Protein AF-A0AAE1BX00-F1 (afdb_monomer)

pLDDT: mean 80.43, std 19.39, range [30.58, 97.25]

Nearest PDB structures (foldseek):
  5jvy-assembly1_A  TM=7.221E-01  e=1.405E+00  Mus musculus

Sequence (193 aa):
MIDLVGKKGQGRLDQFLRGLATQPAQQVDNFVTSELTNRLFETEEMPFGMDLSRGFDDLLDVIPRSVVSAFNRVYRTVEDIDPFVAGISERHASGAILGPTFRCIVADQFARLKQGDRFFYDLGGQPTSFSDEQLFEIRQMSWARVLCMTGDNLMYIQPLAFLQPRGLNERTTCDDPAIPQINLTPWQSRRSH

Radius of gyration: 24.26 Å; Cα contacts (8 Å, |Δi|>4): 164; chains: 1; bounding box: 62×36×69 Å

Mean predicted aligned error: 10.2 Å

Organism: Petrolisthes cinctipes (NCBI:txid88211)

Foldseek 3Di:
DDPPPDPDPPDCVLVVLCCLLAPDDDQLDLPPDPVPPDDDDDDDDDDDDDDDPQALVVLVVFAPPVVSVVCVVPPVGPRRDDPVSSFQRTDADVVGSTTPVVVVVVVVVVVCVQVVDPQRACDPDDPNHQDPLQVVLVVLAAPLLVCLVPDPPNQKAFLHSNDHQDDNRHIDGSPDVSNDDGDCVSVDDDPDD

InterPro domains:
  IPR010255 Haem peroxidase superfamily [SSF48113] (10-188)
  IPR019791 Haem peroxidase, animal-type [PF03098] (11-52)
  IPR019791 Haem peroxidase, animal-type [PF03098] (55-162)
  IPR019791 Haem peroxidase, animal-type [PS50292] (1-191)
  IPR037120 Haem peroxidase domain superfamily, animal type [G3DSA:1.10.640.10] (4-54)
  IPR037120 Haem peroxidase domain superfamily, animal type [G3DSA:1.10.640.10] (55-192)

Secondary structure (DSSP, 8-state):
-----------THHHHHHHHHHSPPPPPPS---TTS-S-----S-----SS--SSGGGGGGTS-HHHHHHHHHH-SSGGGS-HHHHHHHSPPPTT-SS-HHHHHHHHHHHHHHHHH-TT-TT--SSTTPPPHHHHHHHHT--HHHHHHHH-SS--EE-SSTTS-S-GGG--EETTSTTSPPP--GGGPPP---

Solvent-accessible surface area (backbone atoms only — not comparable to full-atom values): 12335 Å² total; per-residue (Å²): 139,79,86,79,78,66,84,78,68,93,64,66,58,47,60,51,53,52,42,68,42,56,53,80,76,81,74,91,64,79,73,75,58,85,89,76,67,87,84,80,90,87,83,96,82,86,87,91,87,83,82,81,52,91,42,61,73,64,43,52,86,50,27,51,64,74,54,43,59,47,46,69,72,76,35,92,50,57,85,68,53,54,68,67,65,53,36,70,44,28,50,54,41,92,97,48,91,41,7,72,63,45,44,50,52,53,50,52,51,54,49,48,53,54,74,69,36,92,77,37,77,85,49,71,96,48,100,84,33,62,52,72,69,43,48,55,35,59,71,54,62,41,69,32,36,54,47,39,76,70,34,92,79,39,56,64,48,22,49,53,37,93,44,67,63,50,80,97,29,40,66,38,51,60,82,35,79,78,37,47,80,75,68,67,70,75,70,62,74,79,81,82,125

Structure (mmCIF, N/CA/C/O backbone):
data_AF-A0AAE1BX00-F1
#
_entry.id   AF-A0AAE1BX00-F1
#
loop_
_atom_site.group_PDB
_atom_site.id
_atom_site.type_symbol
_atom_site.label_atom_id
_atom_site.label_alt_id
_atom_site.label_comp_id
_atom_site.label_asym_id
_atom_site.label_entity_id
_atom_site.label_seq_id
_atom_site.pdbx_PDB_ins_code
_atom_site.Cartn_x
_atom_site.Cartn_y
_atom_site.Cartn_z
_atom_site.occupancy
_atom_site.B_iso_or_equiv
_atom_site.auth_seq_id
_atom_site.auth_comp_id
_atom_site.auth_asym_id
_atom_site.auth_atom_id
_atom_site.pdbx_PDB_model_num
ATOM 1 N N . MET A 1 1 ? 18.512 -25.248 -35.367 1.00 35.84 1 MET A N 1
ATOM 2 C CA . MET A 1 1 ? 17.568 -24.159 -35.050 1.00 35.84 1 MET A CA 1
ATOM 3 C C . MET A 1 1 ? 16.331 -24.833 -34.480 1.00 35.84 1 MET A C 1
ATOM 5 O O . MET A 1 1 ? 15.539 -25.361 -35.243 1.00 35.84 1 MET A O 1
ATOM 9 N N . ILE A 1 2 ? 16.292 -25.010 -33.158 1.00 32.12 2 ILE A N 1
ATOM 10 C CA . ILE A 1 2 ? 15.182 -25.677 -32.467 1.00 32.12 2 ILE A CA 1
ATOM 11 C C . ILE A 1 2 ? 14.250 -24.566 -32.005 1.00 32.12 2 ILE A C 1
ATOM 13 O O . ILE A 1 2 ? 14.657 -23.709 -31.223 1.00 32.12 2 ILE A O 1
ATOM 17 N N . ASP A 1 3 ? 13.034 -24.577 -32.535 1.00 39.28 3 ASP A N 1
ATOM 18 C CA . ASP A 1 3 ? 11.918 -23.777 -32.052 1.00 39.28 3 ASP A CA 1
ATOM 19 C C . ASP A 1 3 ? 11.631 -24.173 -30.595 1.00 39.28 3 ASP A C 1
ATOM 21 O O . ASP A 1 3 ? 11.053 -25.223 -30.319 1.00 39.28 3 ASP A O 1
ATOM 25 N N . LEU A 1 4 ? 12.089 -23.350 -29.648 1.00 42.25 4 LEU A N 1
ATOM 26 C CA . LEU A 1 4 ? 11.739 -23.449 -28.225 1.00 42.25 4 LEU A CA 1
ATOM 27 C C . LEU A 1 4 ? 10.513 -22.597 -27.873 1.00 42.25 4 LEU A C 1
ATOM 29 O O . LEU A 1 4 ? 10.203 -22.414 -26.696 1.00 42.25 4 LEU A O 1
ATOM 33 N N . VAL A 1 5 ? 9.776 -22.098 -28.868 1.00 48.34 5 VAL A N 1
ATOM 34 C CA . VAL A 1 5 ? 8.468 -21.485 -28.630 1.00 48.34 5 VAL A CA 1
ATOM 35 C C . VAL A 1 5 ? 7.446 -22.609 -28.499 1.00 48.34 5 VAL A C 1
ATOM 37 O O . VAL A 1 5 ? 6.654 -22.900 -29.394 1.00 48.34 5 VAL A O 1
ATOM 40 N N . GLY A 1 6 ? 7.497 -23.287 -27.352 1.00 39.69 6 GLY A N 1
ATOM 41 C CA . GLY A 1 6 ? 6.395 -24.117 -26.901 1.00 39.69 6 GLY A CA 1
ATOM 42 C C . GLY A 1 6 ? 5.120 -23.284 -26.974 1.00 39.69 6 GLY A C 1
ATOM 43 O O . GLY A 1 6 ? 5.063 -22.184 -26.425 1.00 39.69 6 GLY A O 1
ATOM 44 N N . LYS A 1 7 ? 4.113 -23.791 -27.689 1.00 45.59 7 LYS A N 1
ATOM 45 C CA . LYS A 1 7 ? 2.754 -23.245 -27.692 1.00 45.59 7 LYS A CA 1
ATOM 46 C C . LYS A 1 7 ? 2.297 -23.096 -26.236 1.00 45.59 7 LYS A C 1
ATOM 48 O O . LYS A 1 7 ? 1.896 -24.082 -25.620 1.00 45.59 7 LYS A O 1
ATOM 53 N N . LYS A 1 8 ? 2.401 -21.886 -25.676 1.00 55.38 8 LYS A N 1
ATOM 54 C CA . LYS A 1 8 ? 1.916 -21.570 -24.330 1.00 55.38 8 LYS A CA 1
ATOM 55 C C . LYS A 1 8 ? 0.399 -21.711 -24.354 1.00 55.38 8 LYS A C 1
ATOM 57 O O . LYS A 1 8 ? -0.297 -20.962 -25.035 1.00 55.38 8 LYS A O 1
ATOM 62 N N . GLY A 1 9 ? -0.092 -22.751 -23.685 1.00 48.69 9 GLY A N 1
ATOM 63 C CA . GLY A 1 9 ? -1.517 -23.005 -23.537 1.00 48.69 9 GLY A CA 1
ATOM 64 C C . GLY A 1 9 ? -2.214 -21.805 -22.903 1.00 48.69 9 GLY A C 1
ATOM 65 O O . GLY A 1 9 ? -1.631 -21.094 -22.089 1.00 48.69 9 GLY A O 1
ATOM 66 N N . GLN A 1 10 ? -3.466 -21.587 -23.287 1.00 57.91 10 GLN A N 1
ATOM 67 C CA . GLN A 1 10 ? -4.317 -20.503 -22.811 1.00 57.91 10 GLN A CA 1
ATOM 68 C C . GLN A 1 10 ? -4.620 -20.691 -21.312 1.00 57.91 10 GLN A C 1
ATOM 70 O O . GLN A 1 10 ? -5.613 -21.303 -20.923 1.00 57.91 10 GLN A O 1
ATOM 75 N N . GLY A 1 11 ? -3.698 -20.246 -20.458 1.00 62.09 11 GLY A N 1
ATOM 76 C CA . GLY A 1 11 ? -3.797 -20.351 -19.008 1.00 62.09 11 GLY A CA 1
ATOM 77 C C . GLY A 1 11 ? -4.835 -19.382 -18.445 1.00 62.09 11 GLY A C 1
ATOM 78 O O . GLY A 1 11 ? -4.991 -18.259 -18.916 1.00 62.09 11 GLY A O 1
ATOM 79 N N . ARG A 1 12 ? -5.544 -19.794 -17.389 1.00 78.62 12 ARG A N 1
ATOM 80 C CA . ARG A 1 12 ? -6.539 -18.941 -16.710 1.00 78.62 12 ARG A CA 1
ATOM 81 C C . ARG A 1 12 ? -5.912 -17.882 -15.795 1.00 78.62 12 ARG A C 1
ATOM 83 O O . ARG A 1 12 ? -6.641 -17.045 -15.271 1.00 78.62 12 ARG A O 1
ATOM 90 N N . LEU A 1 13 ? -4.590 -17.900 -15.598 1.00 85.44 13 LEU A N 1
ATOM 91 C CA . LEU A 1 13 ? -3.887 -16.972 -14.707 1.00 85.44 13 LEU A CA 1
ATOM 92 C C . LEU A 1 13 ? -4.136 -15.512 -15.097 1.00 85.44 13 LEU A C 1
ATOM 94 O O . LEU A 1 13 ? -4.488 -14.714 -14.236 1.00 85.44 13 LEU A O 1
ATOM 98 N N . ASP A 1 14 ? -4.075 -15.180 -16.386 1.00 86.69 14 ASP A N 1
ATOM 99 C CA . ASP A 1 14 ? -4.329 -13.814 -16.858 1.00 86.69 14 ASP A CA 1
ATOM 100 C C . ASP A 1 14 ? -5.745 -13.336 -16.508 1.00 86.69 14 ASP A C 1
ATOM 102 O O . ASP A 1 14 ? -5.957 -12.161 -16.209 1.00 86.69 14 ASP A O 1
ATOM 106 N N . GLN A 1 15 ? -6.731 -14.242 -16.505 1.00 86.69 15 GLN A N 1
ATOM 107 C CA . GLN A 1 15 ? -8.097 -13.928 -16.084 1.00 86.69 15 GLN A CA 1
ATOM 108 C C . GLN A 1 15 ? -8.148 -13.598 -14.586 1.00 86.69 15 GLN A C 1
ATOM 110 O O . GLN A 1 15 ? -8.818 -12.641 -14.197 1.00 86.69 15 GLN A O 1
ATOM 115 N N . PHE A 1 16 ? -7.415 -14.348 -13.758 1.00 89.31 16 PHE A N 1
ATOM 116 C CA . PHE A 1 16 ? -7.293 -14.067 -12.327 1.00 89.31 16 PHE A CA 1
ATOM 117 C C . PHE A 1 16 ? -6.553 -12.756 -12.058 1.00 89.31 16 PHE A C 1
ATOM 119 O O . PHE A 1 16 ? -7.040 -11.956 -11.268 1.00 89.31 16 PHE A O 1
ATOM 126 N N . LEU A 1 17 ? -5.440 -12.488 -12.746 1.00 90.06 17 LEU A N 1
ATOM 127 C CA . LEU A 1 17 ? -4.685 -11.237 -12.607 1.00 90.06 17 LEU A CA 1
ATOM 128 C C . LEU A 1 17 ? -5.530 -10.020 -13.008 1.00 90.06 17 LEU A C 1
ATOM 130 O O . LEU A 1 17 ? -5.553 -9.019 -12.293 1.00 90.06 17 LEU A O 1
ATOM 134 N N . ARG A 1 18 ? -6.307 -10.127 -14.097 1.00 87.25 18 ARG A N 1
ATOM 135 C CA . ARG A 1 18 ? -7.298 -9.102 -14.470 1.00 87.25 18 ARG A CA 1
ATOM 136 C C . ARG A 1 18 ? -8.351 -8.928 -13.383 1.00 87.25 18 ARG A C 1
ATOM 138 O O . ARG A 1 18 ? -8.719 -7.798 -13.082 1.00 87.25 18 ARG A O 1
ATOM 145 N N . GLY A 1 19 ? -8.839 -10.023 -12.804 1.00 89.69 19 GLY A N 1
ATOM 146 C CA . GLY A 1 19 ? -9.764 -9.988 -11.674 1.00 89.69 19 GLY A CA 1
ATOM 147 C C . GLY A 1 19 ? -9.179 -9.221 -10.488 1.00 89.69 19 GLY A C 1
ATOM 148 O O . GLY A 1 19 ? -9.770 -8.236 -10.064 1.00 89.69 19 GLY A O 1
ATOM 149 N N . LEU A 1 20 ? -7.989 -9.608 -10.025 1.00 90.06 20 LEU A N 1
ATOM 150 C CA . LEU A 1 20 ? -7.297 -8.995 -8.886 1.00 90.06 20 LEU A CA 1
ATOM 151 C C . LEU A 1 20 ? -7.056 -7.494 -9.067 1.00 90.06 20 LEU A C 1
ATOM 153 O O . LEU A 1 20 ? -7.275 -6.729 -8.138 1.00 90.06 20 LEU A O 1
ATOM 157 N N . ALA A 1 21 ? -6.641 -7.065 -10.260 1.00 91.12 21 ALA A N 1
ATOM 158 C CA . ALA A 1 21 ? -6.370 -5.653 -10.515 1.00 91.12 21 ALA A CA 1
ATOM 159 C C . ALA A 1 21 ? -7.648 -4.811 -10.657 1.00 91.12 21 ALA A C 1
ATOM 161 O O . ALA A 1 21 ? -7.582 -3.591 -10.586 1.00 91.12 21 ALA A O 1
ATOM 162 N N . THR A 1 22 ? -8.809 -5.408 -10.940 1.00 89.56 22 THR A N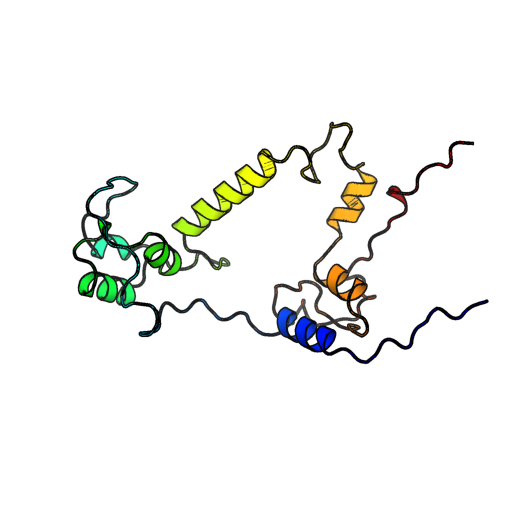 1
ATOM 163 C CA . THR A 1 22 ? -9.970 -4.630 -11.417 1.00 89.56 22 THR A CA 1
ATOM 164 C C . THR A 1 22 ? -11.217 -4.799 -10.577 1.00 89.56 22 THR A C 1
ATOM 166 O O . THR A 1 22 ? -12.068 -3.910 -10.576 1.00 89.56 22 THR A O 1
ATOM 169 N N . GLN A 1 23 ? -11.330 -5.893 -9.832 1.00 90.44 23 GLN A N 1
ATOM 170 C CA . GLN A 1 23 ? -12.391 -6.047 -8.855 1.00 90.44 23 GLN A CA 1
ATOM 171 C C . GLN A 1 23 ? -12.112 -5.149 -7.647 1.00 90.44 23 GLN A C 1
ATOM 173 O O . GLN A 1 23 ? -10.962 -5.024 -7.224 1.00 90.44 23 GLN A O 1
ATOM 178 N N . PRO A 1 24 ? -13.138 -4.475 -7.106 1.00 87.44 24 PRO A N 1
ATOM 179 C CA . PRO A 1 24 ? -12.968 -3.704 -5.887 1.00 87.44 24 PRO A CA 1
ATOM 180 C C . PRO A 1 24 ? -12.579 -4.648 -4.751 1.00 87.44 24 PRO A C 1
ATOM 182 O O . PRO A 1 24 ? -13.202 -5.694 -4.568 1.00 87.44 24 PRO A O 1
ATOM 185 N N . ALA A 1 25 ? -11.562 -4.264 -3.979 1.00 84.44 25 ALA A N 1
ATOM 186 C CA . ALA A 1 25 ? -11.329 -4.896 -2.691 1.00 84.44 25 ALA A CA 1
ATOM 187 C C . ALA A 1 25 ? -12.592 -4.733 -1.836 1.00 84.44 25 ALA A C 1
ATOM 189 O O . ALA A 1 25 ? -13.249 -3.685 -1.876 1.00 84.44 25 ALA A O 1
ATOM 190 N N . GLN A 1 26 ? -12.941 -5.775 -1.084 1.00 78.19 26 GLN A N 1
ATOM 191 C CA . GLN A 1 26 ? -14.037 -5.690 -0.132 1.00 78.19 26 GLN A CA 1
ATOM 192 C C . GLN A 1 26 ? -13.728 -4.564 0.861 1.00 78.19 26 GLN A C 1
ATOM 194 O O . GLN A 1 26 ? -12.602 -4.451 1.347 1.00 78.19 26 GLN A O 1
ATOM 199 N N . GLN A 1 27 ? -14.711 -3.710 1.139 1.00 68.25 27 GLN A N 1
ATOM 200 C CA . GLN A 1 27 ? -14.575 -2.781 2.255 1.00 68.25 27 GLN A CA 1
ATOM 201 C C . GLN A 1 27 ? -14.526 -3.617 3.530 1.00 68.25 27 GLN A C 1
ATOM 203 O O . GLN A 1 27 ? -15.351 -4.519 3.681 1.00 68.25 27 GLN A O 1
ATOM 208 N N . VAL A 1 28 ? -13.551 -3.352 4.404 1.00 62.12 28 VAL A N 1
ATOM 209 C CA . VAL A 1 28 ? -13.534 -3.968 5.733 1.00 62.12 28 VAL A CA 1
ATOM 210 C C . VAL A 1 28 ? -14.884 -3.676 6.364 1.00 62.12 28 VAL A C 1
ATOM 212 O O . VAL A 1 28 ? -15.301 -2.521 6.468 1.00 62.12 28 VAL A O 1
ATOM 215 N N . ASP A 1 29 ? -15.590 -4.751 6.672 1.00 56.59 29 ASP A N 1
ATOM 216 C CA . ASP A 1 29 ? -16.891 -4.694 7.286 1.00 56.59 29 ASP A CA 1
ATOM 217 C C . ASP A 1 29 ? -16.712 -4.994 8.769 1.00 56.59 29 ASP A C 1
ATOM 219 O O . ASP A 1 29 ? -16.089 -5.989 9.141 1.00 56.59 29 ASP A O 1
ATOM 223 N N . ASN A 1 30 ? -17.259 -4.128 9.616 1.00 56.38 30 ASN A N 1
ATOM 224 C CA . ASN A 1 30 ? -17.239 -4.321 11.062 1.00 56.38 30 ASN A CA 1
ATOM 225 C C . ASN A 1 30 ? -18.235 -5.411 11.501 1.00 56.38 30 ASN A C 1
ATOM 227 O O . ASN A 1 30 ? -18.345 -5.703 12.693 1.00 56.38 30 ASN A O 1
ATOM 231 N N . PHE A 1 31 ? -18.981 -6.018 10.569 1.00 51.47 31 PHE A N 1
ATOM 232 C CA . PHE A 1 31 ? -19.734 -7.239 10.822 1.00 51.47 31 PHE A CA 1
ATOM 233 C C . PHE A 1 31 ? -18.780 -8.430 10.950 1.00 51.47 31 PHE A C 1
ATOM 235 O O . PHE A 1 31 ? -18.500 -9.160 10.000 1.00 51.47 31 PHE A O 1
ATOM 242 N N . VAL A 1 32 ? -18.310 -8.657 12.176 1.00 48.47 32 VAL A N 1
ATOM 243 C CA . VAL A 1 32 ? -17.739 -9.946 12.562 1.00 48.47 32 VAL A CA 1
ATOM 244 C C . VAL A 1 32 ? -18.823 -11.005 12.347 1.00 48.47 32 VAL A C 1
ATOM 246 O O . VAL A 1 32 ? -19.881 -10.962 12.977 1.00 48.47 32 VAL A O 1
ATOM 249 N N . THR A 1 33 ? -18.602 -11.927 11.409 1.00 39.09 33 THR A N 1
AT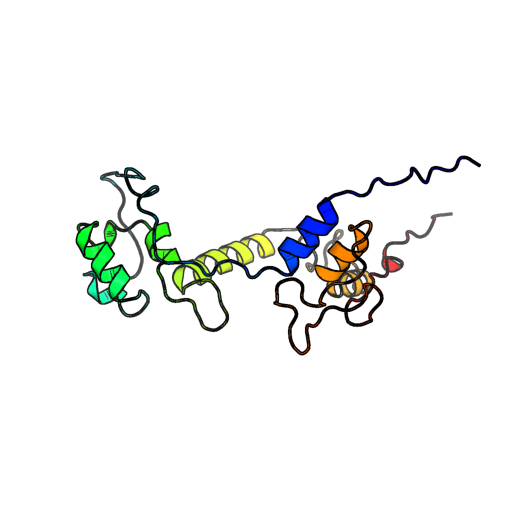OM 250 C CA . THR A 1 33 ? -19.558 -13.003 11.125 1.00 39.09 33 THR A CA 1
ATOM 251 C C . THR A 1 33 ? -19.752 -13.852 12.381 1.00 39.09 33 THR A C 1
ATOM 253 O O . THR A 1 33 ? -18.761 -14.174 13.040 1.00 39.09 33 THR A O 1
ATOM 256 N N . SER A 1 34 ? -20.982 -14.288 12.668 1.00 36.56 34 SER A N 1
ATOM 257 C CA . SER A 1 34 ? -21.303 -15.171 13.806 1.00 36.56 34 SER A CA 1
ATOM 258 C C . SER A 1 34 ? -20.490 -16.471 13.844 1.00 36.56 34 SER A C 1
ATOM 260 O O . SER A 1 34 ? -20.408 -17.110 14.888 1.00 36.56 34 SER A O 1
ATOM 262 N N . GLU A 1 35 ? -19.859 -16.843 12.727 1.00 34.84 35 GLU A N 1
ATOM 263 C CA . GLU A 1 35 ? -19.131 -18.103 12.574 1.00 34.84 35 GLU A CA 1
ATOM 264 C C . GLU A 1 35 ? -17.672 -18.064 13.042 1.00 34.84 35 GLU A C 1
ATOM 266 O O . GLU A 1 35 ? -17.026 -19.108 13.101 1.00 34.84 35 GLU A O 1
ATOM 271 N N . LEU A 1 36 ? -17.143 -16.890 13.408 1.00 36.22 36 LEU A N 1
ATOM 272 C CA . LEU A 1 36 ? -15.742 -16.728 13.828 1.00 36.22 36 LEU A CA 1
ATOM 273 C C . LEU A 1 36 ? -15.556 -16.430 15.328 1.00 36.22 36 LEU A C 1
ATOM 275 O O . LEU A 1 36 ? -14.425 -16.383 15.797 1.00 36.22 36 LEU A O 1
ATOM 279 N N . THR A 1 37 ? -16.629 -16.249 16.101 1.00 39.84 37 THR A N 1
ATOM 280 C CA . THR A 1 37 ? -16.566 -15.566 17.410 1.00 39.84 37 THR A CA 1
ATOM 281 C C . THR A 1 37 ? -16.548 -16.447 18.648 1.00 39.84 37 THR A C 1
ATOM 283 O O . THR A 1 37 ? -16.391 -15.926 19.746 1.00 39.84 37 THR A O 1
ATOM 286 N N . ASN A 1 38 ? -16.709 -17.765 18.533 1.00 30.58 38 ASN A N 1
ATOM 287 C CA . ASN A 1 38 ? -17.114 -18.514 19.722 1.00 30.58 38 ASN A CA 1
ATOM 288 C C . ASN A 1 38 ? -16.007 -19.016 20.654 1.00 30.58 38 ASN A C 1
ATOM 290 O O . ASN A 1 38 ? -16.399 -19.454 21.726 1.00 30.58 38 ASN A O 1
ATOM 294 N N . ARG A 1 39 ? -14.698 -18.951 20.339 1.00 36.22 39 ARG A N 1
ATOM 295 C CA . ARG A 1 39 ? -13.592 -19.233 21.298 1.00 36.22 39 ARG A CA 1
ATOM 296 C C . ARG A 1 39 ? -12.207 -18.804 20.784 1.00 36.22 39 ARG A C 1
ATOM 298 O O . ARG A 1 39 ? -11.442 -19.657 20.331 1.00 36.22 39 ARG A O 1
ATOM 305 N N . LEU A 1 40 ? -11.845 -17.527 20.870 1.00 32.66 40 LEU A N 1
ATOM 306 C CA . LEU A 1 40 ? -10.489 -17.102 20.514 1.00 32.66 40 LEU A CA 1
ATOM 307 C C . LEU A 1 40 ? -9.876 -16.244 21.635 1.00 32.66 40 LEU A C 1
ATOM 309 O O . LEU A 1 40 ? -10.155 -15.062 21.713 1.00 32.66 40 LEU A O 1
ATOM 313 N N . PHE A 1 41 ? -9.055 -16.910 22.462 1.00 39.75 41 PHE A N 1
ATOM 314 C CA . PHE A 1 41 ? -8.160 -16.414 23.528 1.00 39.75 41 PHE A CA 1
ATOM 315 C C . PHE A 1 41 ? -8.789 -15.818 24.810 1.00 39.75 41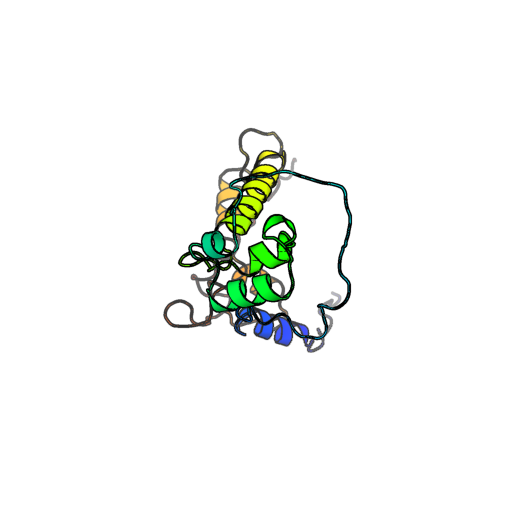 PHE A C 1
ATOM 317 O O . PHE A 1 41 ? -9.313 -14.717 24.826 1.00 39.75 41 PHE A O 1
ATOM 324 N N . GLU A 1 42 ? -8.634 -16.547 25.924 1.00 33.81 42 GLU A N 1
ATOM 325 C CA . GLU A 1 42 ? -8.943 -16.135 27.306 1.00 33.81 42 GLU A CA 1
ATOM 326 C C . GLU A 1 42 ? -7.713 -16.444 28.188 1.00 33.81 42 GLU A C 1
ATOM 328 O O . GLU A 1 42 ? -7.225 -17.576 28.142 1.00 33.81 42 GLU A O 1
ATOM 333 N N . THR A 1 43 ? -7.200 -15.474 28.966 1.00 42.19 43 THR A N 1
ATOM 334 C CA . THR A 1 43 ? -6.150 -15.668 30.003 1.00 42.19 43 THR A CA 1
ATOM 335 C C . THR A 1 43 ? -6.195 -14.582 31.095 1.00 42.19 43 THR A C 1
ATOM 337 O O . THR A 1 43 ? -6.528 -13.441 30.794 1.00 42.19 43 THR A O 1
ATOM 340 N N . GLU A 1 44 ? -5.784 -14.907 32.331 1.00 48.97 44 GLU A N 1
ATOM 341 C CA . GLU A 1 44 ? -5.909 -14.064 33.544 1.00 48.97 44 GLU A CA 1
ATOM 342 C C . GLU A 1 44 ? -4.772 -13.029 33.803 1.00 48.97 44 GLU A C 1
ATOM 344 O O . GLU A 1 44 ? -4.798 -12.357 34.832 1.00 48.97 44 GLU A O 1
ATOM 349 N N . GLU A 1 45 ? -3.750 -12.872 32.941 1.00 49.91 45 GLU A N 1
ATOM 350 C CA . GLU A 1 45 ? -2.405 -12.513 33.461 1.00 49.91 45 GLU A CA 1
ATOM 351 C C . GLU A 1 45 ? -1.641 -11.280 32.911 1.00 49.91 45 GLU A C 1
ATOM 353 O O . GLU A 1 45 ? -0.536 -11.048 33.401 1.00 49.91 45 GLU A O 1
ATOM 358 N N . MET A 1 46 ? -2.122 -10.443 31.973 1.00 48.56 46 MET A N 1
ATOM 359 C CA . MET A 1 46 ? -1.259 -9.358 31.425 1.00 48.56 46 MET A CA 1
ATOM 360 C C . MET A 1 46 ? -1.876 -7.941 31.359 1.00 48.56 46 MET A C 1
ATOM 362 O O . MET A 1 46 ? -2.788 -7.715 30.569 1.00 48.56 46 MET A O 1
ATOM 366 N N . PRO A 1 47 ? -1.343 -6.961 32.129 1.00 53.19 47 PRO A N 1
ATOM 367 C CA . PRO A 1 47 ? -1.717 -5.543 32.066 1.00 53.19 47 PRO A CA 1
ATOM 368 C C . PRO A 1 47 ? -0.732 -4.697 31.210 1.00 53.19 47 PRO A C 1
ATOM 370 O O . PRO A 1 47 ? 0.397 -5.119 31.011 1.00 53.19 47 PRO A O 1
ATOM 373 N N . PHE A 1 48 ? -1.153 -3.483 30.792 1.00 41.09 48 PHE A N 1
ATOM 374 C CA . PHE A 1 48 ? -0.495 -2.362 30.034 1.00 41.09 48 PHE A CA 1
ATOM 375 C C . PHE A 1 48 ? -0.404 -2.448 28.483 1.00 41.09 48 PHE A C 1
ATOM 377 O O . PHE A 1 48 ? -0.091 -3.505 27.953 1.00 41.09 48 PHE A O 1
ATOM 384 N N . GLY A 1 49 ? -0.574 -1.384 27.658 1.00 36.06 49 GLY A N 1
ATOM 385 C CA . GLY A 1 49 ? -0.839 0.087 27.749 1.00 36.06 49 GLY A CA 1
ATOM 386 C C . GLY A 1 49 ? -1.171 0.622 26.314 1.00 36.06 49 GLY A C 1
ATOM 387 O O . GLY A 1 49 ? -0.967 -0.130 25.369 1.00 36.06 49 GLY A O 1
ATOM 388 N N . MET A 1 50 ? -1.710 1.813 25.988 1.00 36.88 50 MET A N 1
ATOM 389 C CA . MET A 1 50 ? -1.573 3.216 26.429 1.00 36.88 50 MET A CA 1
ATOM 390 C C . MET A 1 50 ? -2.895 3.975 26.117 1.00 36.88 50 MET A C 1
ATOM 392 O O . MET A 1 50 ? -3.508 3.703 25.092 1.00 36.88 50 MET A O 1
ATOM 396 N N . ASP A 1 51 ? -3.270 4.927 26.983 1.00 41.44 51 ASP A N 1
ATOM 397 C CA . ASP A 1 51 ? -4.598 5.567 27.147 1.00 41.44 51 ASP A CA 1
ATOM 398 C C . ASP A 1 51 ? -5.714 4.587 27.532 1.00 41.44 51 ASP A C 1
ATOM 400 O O . ASP A 1 51 ? -6.413 4.010 26.704 1.00 41.44 51 ASP A O 1
ATOM 404 N N . LEU A 1 52 ? -5.819 4.353 28.842 1.00 44.06 52 LEU A N 1
ATOM 405 C CA . LEU A 1 52 ? -6.862 3.514 29.409 1.00 44.06 52 LEU A CA 1
ATOM 406 C C . LEU A 1 52 ? -8.181 4.271 29.291 1.00 44.06 52 LEU A C 1
ATOM 408 O O . LEU A 1 52 ? -8.521 5.071 30.168 1.00 44.06 52 LEU A O 1
ATOM 412 N N . SER A 1 53 ? -8.919 3.985 28.224 1.00 54.84 53 SER A N 1
ATOM 413 C CA . SER A 1 53 ? -10.368 4.136 28.213 1.00 54.84 53 SER A CA 1
ATOM 414 C C . SER A 1 53 ? -10.905 3.517 29.500 1.00 54.84 53 SER A C 1
ATOM 416 O O . SER A 1 53 ? -10.835 2.305 29.694 1.00 54.84 53 SER A O 1
ATOM 418 N N . ARG A 1 54 ? -11.399 4.354 30.407 1.00 62.19 54 ARG A N 1
ATOM 419 C CA . ARG A 1 54 ? -11.931 3.929 31.705 1.00 62.19 54 ARG A CA 1
ATOM 420 C C . ARG A 1 54 ? -13.317 3.312 31.551 1.00 62.19 54 ARG A C 1
ATOM 422 O O . ARG A 1 54 ? -13.815 2.680 32.480 1.00 62.19 54 ARG A O 1
ATOM 429 N N . GLY A 1 55 ? -13.941 3.508 30.390 1.00 73.06 55 GLY A N 1
ATOM 430 C CA . GLY A 1 55 ? -15.179 2.864 29.990 1.00 73.06 55 GLY A CA 1
ATOM 431 C C . GLY A 1 55 ? -15.363 2.859 28.476 1.00 73.06 55 GLY A C 1
ATOM 432 O O . GLY A 1 55 ? -14.658 3.537 27.732 1.00 73.06 55 GLY A O 1
ATOM 433 N N . PHE A 1 56 ? -16.347 2.088 28.013 1.00 81.06 56 PHE A N 1
ATOM 434 C CA . PHE A 1 56 ? -16.620 1.904 26.585 1.00 81.06 56 PHE A CA 1
ATOM 435 C C . PHE A 1 56 ? -16.909 3.216 25.839 1.00 81.06 56 PHE A C 1
ATOM 437 O O . PHE A 1 56 ? -16.631 3.305 24.646 1.00 81.06 56 PHE A O 1
ATOM 444 N N . ASP A 1 57 ? -17.433 4.239 26.519 1.00 86.19 57 ASP A N 1
ATOM 445 C CA . ASP A 1 57 ? -17.726 5.538 25.904 1.00 86.19 57 ASP A CA 1
ATOM 446 C C . ASP A 1 57 ? -16.467 6.280 25.427 1.00 86.19 57 ASP A C 1
ATOM 448 O O . ASP A 1 57 ? -16.547 7.020 24.447 1.00 86.19 57 ASP A O 1
ATOM 452 N N . ASP A 1 58 ? -15.301 6.023 26.026 1.00 78.44 58 ASP A N 1
ATOM 453 C CA . ASP A 1 58 ? -14.032 6.637 25.610 1.00 78.44 58 ASP A CA 1
ATOM 454 C C . ASP A 1 58 ? -13.582 6.135 24.221 1.00 78.44 58 ASP A C 1
ATOM 456 O O . ASP A 1 58 ? -12.806 6.786 23.527 1.00 78.44 58 ASP A O 1
ATOM 460 N N . LEU A 1 59 ? -14.122 5.001 23.755 1.00 84.00 59 LEU A N 1
ATOM 461 C CA . LEU A 1 59 ? -13.853 4.473 22.415 1.00 84.00 59 LEU A CA 1
ATOM 462 C C . LEU A 1 59 ? -14.609 5.225 21.309 1.00 84.00 59 LEU A C 1
ATOM 464 O O . LEU A 1 59 ? -14.308 5.035 20.131 1.00 84.00 59 LEU A O 1
ATOM 468 N N . LEU A 1 60 ? -15.607 6.053 21.641 1.00 87.12 60 LEU A N 1
ATOM 469 C CA . LEU A 1 60 ? -16.505 6.673 20.654 1.00 87.12 60 LEU A CA 1
ATOM 470 C C . LEU A 1 60 ? -15.810 7.672 19.719 1.00 87.12 60 LEU A C 1
ATOM 472 O O . LEU A 1 60 ? -16.329 7.938 18.626 1.00 87.12 60 LEU A O 1
ATOM 476 N N . ASP A 1 61 ? -14.647 8.184 20.120 1.00 81.62 61 ASP A N 1
ATOM 477 C CA . ASP A 1 61 ? -13.828 9.092 19.314 1.00 81.62 61 ASP A CA 1
ATOM 478 C C . ASP A 1 61 ? -13.225 8.391 18.092 1.00 81.62 61 ASP A C 1
ATOM 480 O O . ASP A 1 61 ? -13.079 8.990 17.023 1.00 81.62 61 ASP A O 1
ATOM 484 N N . VAL A 1 62 ? -12.923 7.097 18.222 1.00 82.06 62 VAL A N 1
ATOM 485 C CA . VAL A 1 62 ? -12.206 6.319 17.204 1.00 82.06 62 VAL A CA 1
ATOM 486 C C . VAL A 1 62 ? -13.017 5.153 16.651 1.00 82.06 62 VAL A C 1
ATOM 488 O O . VAL A 1 62 ? -12.799 4.773 15.506 1.00 82.06 62 VAL A O 1
ATOM 491 N N . ILE A 1 63 ? -13.997 4.622 17.384 1.00 86.44 63 ILE A N 1
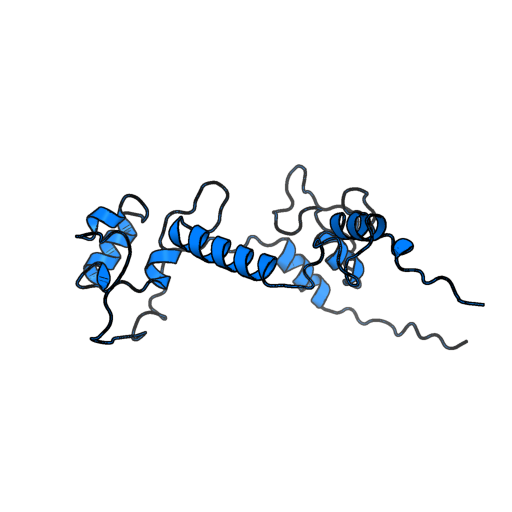ATOM 492 C CA . ILE A 1 63 ? -14.808 3.456 17.005 1.00 86.44 63 ILE A CA 1
ATOM 493 C C . ILE A 1 63 ? -16.288 3.863 16.854 1.00 86.44 63 ILE A C 1
ATOM 495 O O . ILE A 1 63 ? -16.816 4.664 17.631 1.00 86.44 63 ILE A O 1
ATOM 499 N N . PRO A 1 64 ? -17.025 3.344 15.851 1.00 91.62 64 PRO A N 1
ATOM 500 C CA . PRO A 1 64 ? -18.448 3.633 15.702 1.00 91.62 64 PRO A CA 1
ATOM 501 C C . PRO A 1 64 ? -19.287 3.199 16.909 1.00 91.62 64 PRO A C 1
ATOM 503 O O . PRO A 1 64 ? -19.144 2.089 17.413 1.00 91.62 64 PRO A O 1
ATOM 506 N N . ARG A 1 65 ? -20.260 4.033 17.301 1.00 91.56 65 ARG A N 1
ATOM 507 C CA . ARG A 1 65 ? -21.164 3.772 18.439 1.00 91.56 65 ARG A CA 1
ATOM 508 C C . ARG A 1 65 ? -21.822 2.390 18.396 1.00 91.56 65 ARG A C 1
ATOM 510 O O . ARG A 1 65 ? -21.951 1.754 19.435 1.00 91.56 65 ARG A O 1
ATOM 517 N N . SER A 1 66 ? -22.223 1.919 17.214 1.00 91.38 66 SER A N 1
ATOM 518 C CA . SER A 1 66 ? -22.820 0.588 17.041 1.00 91.38 66 SER A CA 1
ATOM 519 C C . SER A 1 66 ? -21.874 -0.543 17.453 1.00 91.38 66 SER A C 1
ATOM 521 O O . SER A 1 66 ? -22.326 -1.520 18.047 1.00 91.38 66 SER A O 1
ATOM 523 N N . VAL A 1 67 ? -20.576 -0.394 17.176 1.00 91.19 67 VAL A N 1
ATOM 524 C CA . VAL A 1 67 ? -19.536 -1.362 17.541 1.00 91.19 67 VAL A CA 1
ATOM 525 C C . VAL A 1 67 ? -19.200 -1.249 19.025 1.00 91.19 67 VAL A C 1
ATOM 527 O O . VAL A 1 67 ? -19.171 -2.264 19.707 1.00 91.19 67 VAL A O 1
ATOM 530 N N . VAL A 1 68 ? -19.099 -0.032 19.570 1.00 90.25 68 VAL A N 1
ATOM 531 C CA . VAL A 1 68 ? -18.949 0.178 21.024 1.00 90.25 68 VAL A CA 1
ATOM 532 C C . VAL A 1 68 ? -20.097 -0.479 21.806 1.00 90.25 68 VAL A C 1
ATOM 534 O O . VAL A 1 68 ? -19.871 -1.173 22.794 1.00 90.25 68 VAL A O 1
ATOM 537 N N . SER A 1 69 ? -21.341 -0.349 21.328 1.00 91.69 69 SER A N 1
ATOM 538 C CA . SER A 1 69 ? -22.498 -1.049 21.910 1.00 91.69 69 SER A CA 1
ATOM 539 C C . SER A 1 69 ? -22.438 -2.574 21.752 1.00 91.69 69 SER A C 1
ATOM 541 O O . SER A 1 69 ? -23.077 -3.292 22.516 1.00 91.69 69 SER A O 1
ATOM 543 N N . ALA A 1 70 ? -21.732 -3.099 20.747 1.00 91.19 70 ALA A N 1
ATOM 544 C CA . ALA A 1 70 ? -21.471 -4.531 20.629 1.00 91.19 70 ALA A CA 1
ATOM 545 C C . ALA A 1 70 ? -20.398 -4.980 21.631 1.00 91.19 70 ALA A C 1
ATOM 547 O O . ALA A 1 70 ? -20.639 -5.948 22.343 1.00 91.19 70 ALA A O 1
ATOM 548 N N . PHE A 1 71 ? -19.296 -4.238 21.764 1.00 89.81 71 PHE A N 1
ATOM 549 C CA . PHE A 1 71 ? -18.244 -4.519 22.743 1.00 89.81 71 PHE A CA 1
ATOM 550 C C . PHE A 1 71 ? -18.776 -4.551 24.169 1.00 89.81 71 PHE A C 1
ATOM 552 O O . PHE A 1 71 ? -18.565 -5.539 24.860 1.00 89.81 71 PHE A O 1
ATOM 559 N N . ASN A 1 72 ? -19.588 -3.567 24.556 1.00 90.50 72 ASN A N 1
ATOM 560 C CA . ASN A 1 72 ? -20.207 -3.515 25.884 1.00 90.50 72 ASN A CA 1
ATOM 561 C C . ASN A 1 72 ? -21.161 -4.699 26.184 1.00 90.50 72 ASN A C 1
ATOM 563 O O . ASN A 1 72 ? -21.584 -4.897 27.317 1.00 90.50 72 ASN A O 1
ATOM 567 N N . ARG A 1 73 ? -21.564 -5.479 25.170 1.00 90.81 73 ARG A N 1
ATOM 568 C CA . ARG A 1 73 ? -22.398 -6.679 25.358 1.00 90.81 73 ARG A CA 1
ATOM 569 C C . ARG A 1 73 ? -21.589 -7.960 25.528 1.00 90.81 73 ARG A C 1
ATOM 571 O O . ARG A 1 73 ? -22.138 -8.925 26.049 1.00 90.81 73 ARG A O 1
ATOM 578 N N . VAL A 1 74 ? -20.350 -7.994 25.038 1.00 89.88 74 VAL A N 1
ATOM 579 C CA . VAL A 1 74 ? -19.549 -9.228 24.940 1.00 89.88 74 VAL A CA 1
ATOM 580 C C . VAL A 1 74 ? -18.264 -9.179 25.764 1.00 89.88 74 VAL A C 1
ATOM 582 O O . VAL A 1 74 ? -17.819 -10.224 26.223 1.00 89.88 74 VAL A O 1
ATOM 585 N N . TYR A 1 75 ? -17.713 -7.990 26.010 1.00 85.94 75 TYR A N 1
ATOM 586 C CA . TYR A 1 75 ? -16.557 -7.773 26.876 1.00 85.94 75 TYR A CA 1
ATOM 587 C C . TYR A 1 75 ? -17.000 -7.142 28.196 1.00 85.94 75 TYR A C 1
ATOM 589 O O . TYR A 1 75 ? -17.926 -6.331 28.236 1.00 85.94 75 TYR A O 1
ATOM 597 N N . ARG A 1 76 ? -16.340 -7.525 29.291 1.00 87.25 76 ARG A N 1
ATOM 598 C CA . ARG A 1 76 ? -16.671 -7.054 30.642 1.00 87.25 76 ARG A CA 1
ATOM 599 C C . ARG A 1 76 ? -16.110 -5.657 30.905 1.00 87.25 76 ARG A C 1
ATOM 601 O O . ARG A 1 76 ? -16.804 -4.835 31.502 1.00 87.25 76 ARG A O 1
ATOM 608 N N . THR A 1 77 ? -14.889 -5.384 30.458 1.00 82.88 77 THR A N 1
ATOM 609 C CA . THR A 1 77 ? -14.285 -4.045 30.465 1.00 82.88 77 THR A CA 1
ATOM 610 C C . THR A 1 77 ? -13.616 -3.757 29.121 1.00 82.88 77 THR A C 1
ATOM 612 O O . THR A 1 77 ? -13.552 -4.631 28.256 1.00 82.88 77 THR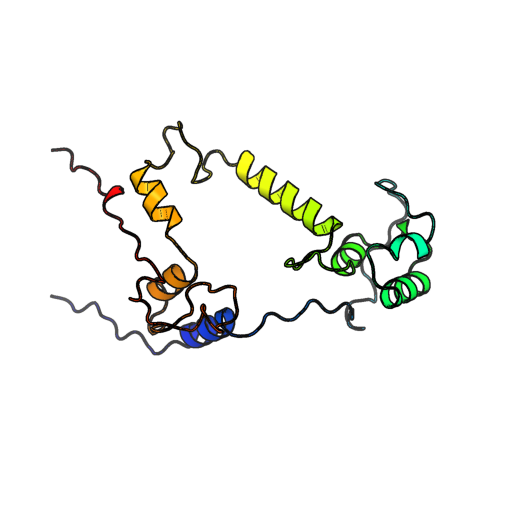 A O 1
ATOM 615 N N . VAL A 1 78 ? -13.151 -2.523 28.908 1.00 79.56 78 VAL A N 1
ATOM 616 C CA . VAL A 1 78 ? -12.490 -2.162 27.644 1.00 79.56 78 VAL A CA 1
ATOM 617 C C . VAL A 1 78 ? -11.122 -2.833 27.510 1.00 79.56 78 VAL A C 1
ATOM 619 O O . VAL A 1 78 ? -10.705 -3.175 26.409 1.00 79.56 78 VAL A O 1
ATOM 622 N N . GLU A 1 79 ? -10.448 -3.074 28.630 1.00 78.56 79 GLU A N 1
ATOM 623 C CA . GLU A 1 79 ? -9.158 -3.763 28.691 1.00 78.56 79 GLU A CA 1
ATOM 624 C C . GLU A 1 79 ? -9.247 -5.231 28.258 1.00 78.56 79 GLU A C 1
ATOM 626 O O . GLU A 1 79 ? -8.242 -5.800 27.844 1.00 78.56 79 GLU A O 1
ATOM 631 N N . ASP A 1 80 ? -10.443 -5.824 28.322 1.00 82.88 80 ASP A N 1
ATOM 632 C CA . ASP A 1 80 ? -10.684 -7.202 27.899 1.00 82.88 80 ASP A CA 1
ATOM 633 C C . ASP A 1 80 ? -10.857 -7.316 26.360 1.00 82.88 80 ASP A C 1
ATOM 635 O O . ASP A 1 80 ? -10.968 -8.427 25.846 1.00 82.88 80 ASP A O 1
ATOM 639 N N . ILE A 1 81 ? -10.898 -6.203 25.604 1.00 82.19 81 ILE A N 1
ATOM 640 C CA . ILE A 1 81 ? -11.075 -6.226 24.140 1.00 82.19 81 ILE A CA 1
ATOM 641 C C . ILE A 1 81 ? -9.772 -6.626 23.439 1.00 82.19 81 ILE A C 1
ATOM 643 O O . ILE A 1 81 ? -8.741 -5.966 23.579 1.00 82.19 81 ILE A O 1
ATOM 647 N N . ASP A 1 82 ? -9.840 -7.640 22.574 1.00 84.81 82 ASP A N 1
ATOM 648 C CA . ASP A 1 82 ? -8.705 -8.068 21.758 1.00 84.81 82 ASP A CA 1
ATOM 649 C C . ASP A 1 82 ? -8.150 -6.921 20.890 1.00 84.81 82 ASP A C 1
ATOM 651 O O . ASP A 1 82 ? -8.901 -6.324 20.105 1.00 84.81 82 ASP A O 1
ATOM 655 N N . PRO A 1 83 ? -6.827 -6.665 20.898 1.00 82.12 83 PRO A N 1
ATOM 656 C CA . PRO A 1 83 ? -6.227 -5.586 20.110 1.00 82.12 83 PRO A CA 1
ATOM 657 C C . PRO A 1 83 ? -6.516 -5.681 18.610 1.00 82.12 83 PRO A C 1
ATOM 659 O O . PRO A 1 83 ? -6.638 -4.662 17.931 1.00 82.12 83 PRO A O 1
ATOM 662 N N . PHE A 1 84 ? -6.649 -6.903 18.080 1.00 85.75 84 PHE A N 1
ATOM 663 C CA . PHE A 1 84 ? -7.011 -7.097 16.679 1.00 85.75 84 PHE A CA 1
ATOM 664 C C . PHE A 1 84 ? -8.443 -6.654 16.383 1.00 85.75 84 PHE A C 1
ATOM 666 O O . PHE A 1 84 ? -8.668 -5.916 15.426 1.00 85.75 84 PHE A O 1
ATOM 673 N N . VAL A 1 85 ? -9.389 -7.064 17.230 1.00 88.81 85 VAL A N 1
ATOM 674 C CA . VAL A 1 85 ? -10.810 -6.727 17.102 1.00 88.81 85 VAL A CA 1
ATOM 675 C C . VAL A 1 85 ? -11.021 -5.223 17.273 1.00 88.81 85 VAL A C 1
ATOM 677 O O . VAL A 1 85 ? -11.740 -4.615 16.478 1.00 88.81 85 VAL A O 1
ATOM 680 N N . ALA A 1 86 ? -10.354 -4.605 18.251 1.00 84.62 86 ALA A N 1
ATOM 681 C CA . ALA A 1 86 ? -10.365 -3.158 18.439 1.00 84.62 86 ALA A CA 1
ATOM 682 C C . ALA A 1 86 ? -9.787 -2.426 17.217 1.00 84.62 86 ALA A C 1
ATOM 684 O O . ALA A 1 86 ? -10.451 -1.561 16.650 1.00 84.62 86 ALA A O 1
ATOM 685 N N . GLY A 1 87 ? -8.593 -2.820 16.759 1.00 85.19 87 GLY A N 1
ATOM 686 C CA . GLY A 1 87 ? -7.867 -2.134 15.688 1.00 85.19 87 GLY A CA 1
ATOM 687 C C . GLY A 1 87 ? -8.574 -2.146 14.330 1.00 85.19 87 GLY A C 1
ATOM 688 O O . GLY A 1 87 ? -8.551 -1.135 13.629 1.00 85.19 87 GLY A O 1
ATOM 689 N N . ILE A 1 88 ? -9.245 -3.246 13.958 1.00 88.00 88 ILE A N 1
ATOM 690 C CA . ILE A 1 88 ? -10.051 -3.290 12.719 1.00 88.00 88 ILE A CA 1
ATOM 691 C C . ILE A 1 88 ? -11.386 -2.546 12.842 1.00 88.00 88 ILE A C 1
ATOM 693 O O . ILE A 1 88 ? -11.973 -2.188 11.828 1.00 88.00 88 ILE A O 1
ATOM 697 N N . SER A 1 89 ? -11.866 -2.323 14.069 1.00 90.81 89 SER A N 1
ATOM 698 C CA . SER A 1 89 ? -13.148 -1.664 14.345 1.00 90.81 89 SER A CA 1
ATOM 699 C C . SER A 1 89 ? -13.057 -0.137 14.365 1.00 90.81 89 SER A C 1
ATOM 701 O O . SER A 1 89 ? -14.084 0.552 14.391 1.00 90.81 89 SER A O 1
ATOM 703 N N . GLU A 1 90 ? -11.842 0.407 14.375 1.00 87.06 90 GLU A N 1
ATOM 704 C CA . GLU A 1 90 ? -11.593 1.839 14.296 1.00 87.06 90 GLU A CA 1
ATOM 705 C C . GLU A 1 90 ? -12.059 2.428 12.960 1.00 87.06 90 GLU A C 1
ATOM 707 O O . GLU A 1 90 ? -11.986 1.818 11.893 1.00 87.06 90 GLU A O 1
ATOM 712 N N . ARG A 1 91 ? -12.499 3.684 12.994 1.00 85.19 91 ARG A N 1
ATOM 713 C CA . ARG A 1 91 ? -12.806 4.453 11.792 1.00 85.19 91 ARG A CA 1
ATOM 714 C C . ARG A 1 91 ? -11.531 4.648 10.982 1.00 85.19 91 ARG A C 1
ATOM 716 O O . ARG A 1 91 ? -10.524 5.138 11.493 1.00 85.19 91 ARG A O 1
ATOM 723 N N . HIS A 1 92 ? -11.607 4.339 9.692 1.00 86.62 92 HIS A N 1
ATOM 724 C CA . HIS A 1 92 ? -10.504 4.579 8.773 1.00 86.62 92 HIS A CA 1
ATOM 725 C C . HIS A 1 92 ? -10.117 6.064 8.738 1.00 86.62 92 HIS A C 1
ATOM 727 O O . HIS A 1 92 ? -10.980 6.946 8.669 1.00 86.62 92 HIS A O 1
ATOM 733 N N . ALA A 1 93 ? -8.813 6.347 8.729 1.00 75.25 93 ALA A N 1
ATOM 734 C CA . ALA A 1 93 ? -8.331 7.697 8.457 1.00 75.25 93 ALA A CA 1
ATOM 735 C C . ALA A 1 93 ? -8.644 8.106 7.003 1.00 75.25 93 ALA A C 1
ATOM 737 O O . ALA A 1 93 ? -8.762 7.261 6.116 1.00 75.25 93 ALA A O 1
ATOM 738 N N . SER A 1 94 ? -8.758 9.411 6.736 1.00 80.12 94 SER A N 1
ATOM 739 C CA . SER A 1 94 ? -9.050 9.920 5.387 1.00 80.12 94 SER A CA 1
ATOM 740 C C . SER A 1 94 ? -8.046 9.389 4.354 1.00 80.12 94 SER A C 1
ATOM 742 O O . SER A 1 94 ? -6.838 9.573 4.507 1.00 80.12 94 SER A O 1
ATOM 744 N N . GLY A 1 95 ? -8.549 8.708 3.320 1.00 81.44 95 GLY A N 1
ATOM 745 C CA . GLY A 1 95 ? -7.734 8.094 2.265 1.00 81.44 95 GLY A CA 1
ATOM 746 C C . GLY A 1 95 ? -6.954 6.839 2.680 1.00 81.44 95 GLY A C 1
ATOM 747 O O . GLY A 1 95 ? -6.172 6.334 1.878 1.00 81.44 95 GLY A O 1
ATOM 748 N N . ALA A 1 96 ? -7.149 6.327 3.897 1.00 83.19 96 ALA A N 1
ATOM 749 C CA . ALA A 1 96 ? -6.517 5.111 4.398 1.00 83.19 96 ALA A CA 1
ATOM 750 C C . ALA A 1 96 ? -7.540 3.981 4.576 1.00 83.19 96 ALA A C 1
ATOM 752 O O . ALA A 1 96 ? -8.744 4.211 4.633 1.00 83.19 96 ALA A O 1
ATOM 753 N N . ILE A 1 97 ? -7.036 2.753 4.695 1.00 86.62 97 ILE A N 1
ATOM 754 C CA . ILE A 1 97 ? -7.831 1.560 5.031 1.00 86.62 97 ILE A CA 1
ATOM 755 C C . ILE A 1 97 ? -7.685 1.147 6.501 1.00 86.62 97 ILE A C 1
ATOM 757 O O . ILE A 1 97 ? -8.311 0.192 6.931 1.00 86.62 97 ILE A O 1
ATOM 761 N N . LEU A 1 98 ? -6.817 1.826 7.257 1.00 85.69 98 LEU A N 1
ATOM 762 C CA . LEU A 1 98 ? -6.541 1.532 8.662 1.00 85.69 98 LEU A CA 1
ATOM 763 C C . LEU A 1 98 ? -6.994 2.698 9.542 1.00 85.69 98 LEU A C 1
ATOM 765 O O . LEU A 1 98 ? -6.883 3.867 9.146 1.00 85.69 98 LEU A O 1
ATOM 769 N N . GLY A 1 99 ? -7.466 2.363 10.741 1.00 83.62 99 GLY A N 1
ATOM 770 C CA . GLY A 1 99 ? -7.652 3.309 11.835 1.00 83.62 99 GLY A CA 1
ATOM 771 C C . GLY A 1 99 ? -6.327 3.798 12.438 1.00 83.62 99 GLY A C 1
ATOM 772 O O . GLY A 1 99 ? -5.251 3.334 12.036 1.00 83.62 99 GLY A O 1
ATOM 773 N N . PRO A 1 100 ? -6.370 4.780 13.355 1.00 79.81 100 PRO A N 1
ATOM 774 C CA . PRO A 1 100 ? -5.186 5.387 13.963 1.00 79.81 100 PRO A CA 1
ATOM 775 C C . PRO A 1 100 ? -4.212 4.384 14.600 1.00 79.81 100 PRO A C 1
ATOM 777 O O . PRO A 1 100 ? -3.003 4.521 14.389 1.00 79.81 100 PRO A O 1
ATOM 780 N N . THR A 1 101 ? -4.695 3.364 15.314 1.00 80.25 101 THR A N 1
ATOM 781 C CA . THR A 1 101 ? -3.830 2.414 16.032 1.00 80.25 101 THR A CA 1
ATOM 782 C C . THR A 1 101 ? -3.071 1.528 15.058 1.00 80.25 101 THR A C 1
ATOM 784 O O . THR A 1 101 ? -1.838 1.493 15.058 1.00 80.25 101 THR A O 1
ATOM 787 N N . PHE A 1 102 ? -3.786 0.855 14.156 1.00 83.06 102 PHE A N 1
ATOM 788 C CA . PHE A 1 102 ? -3.158 -0.011 13.158 1.00 83.06 102 PHE A CA 1
ATOM 789 C C . PHE A 1 102 ? -2.320 0.763 12.151 1.00 83.06 102 PHE A C 1
ATOM 791 O O . PHE A 1 102 ? -1.283 0.264 11.723 1.00 83.06 102 PHE A O 1
ATOM 798 N N . ARG A 1 103 ? -2.681 2.010 11.833 1.00 82.25 103 ARG A N 1
ATOM 799 C CA . ARG A 1 103 ? -1.809 2.895 11.058 1.00 82.25 103 ARG A CA 1
ATOM 800 C C . ARG A 1 103 ? -0.474 3.124 11.765 1.00 82.25 103 ARG A C 1
ATOM 802 O O . ARG A 1 103 ? 0.554 3.057 11.099 1.00 82.25 103 ARG A O 1
ATOM 809 N N . CYS A 1 104 ? -0.479 3.388 13.073 1.00 80.44 104 CYS A N 1
ATOM 810 C CA . CYS A 1 104 ? 0.741 3.583 13.857 1.00 80.44 104 CYS A CA 1
ATOM 811 C C . CYS A 1 104 ? 1.603 2.313 13.875 1.00 80.44 104 CYS A C 1
ATOM 813 O O . CYS A 1 104 ? 2.768 2.362 13.482 1.00 80.44 104 CYS A O 1
ATOM 815 N N . ILE A 1 105 ? 1.009 1.169 14.236 1.00 81.81 105 ILE A N 1
ATOM 816 C CA . ILE A 1 105 ? 1.708 -0.122 14.313 1.00 81.81 105 ILE A CA 1
ATOM 817 C C . ILE A 1 105 ? 2.310 -0.489 12.956 1.00 81.81 105 ILE A C 1
ATOM 819 O O . ILE A 1 105 ? 3.507 -0.743 12.856 1.00 81.81 105 ILE A O 1
ATOM 823 N N . VAL A 1 106 ? 1.505 -0.474 11.892 1.00 86.88 106 VAL A N 1
ATOM 824 C CA . VAL A 1 106 ? 1.961 -0.841 10.547 1.00 86.88 106 VAL A CA 1
ATOM 825 C C . VAL A 1 106 ? 3.051 0.118 10.060 1.00 86.88 106 VAL A C 1
ATOM 827 O O . VAL A 1 106 ? 4.059 -0.339 9.522 1.00 86.88 106 VAL A O 1
ATOM 830 N N . ALA A 1 107 ? 2.905 1.429 10.282 1.00 84.50 107 ALA A N 1
ATOM 831 C CA . ALA A 1 107 ? 3.914 2.407 9.881 1.00 84.50 107 ALA A CA 1
ATOM 832 C C . ALA A 1 107 ? 5.245 2.220 10.626 1.00 84.50 107 ALA A C 1
ATOM 834 O O . ALA A 1 107 ? 6.298 2.238 9.989 1.00 84.50 107 ALA A O 1
ATOM 835 N N . ASP A 1 108 ? 5.209 2.005 11.944 1.00 85.00 108 ASP A N 1
ATOM 836 C CA . ASP A 1 108 ? 6.402 1.730 12.752 1.00 85.00 108 ASP A CA 1
ATOM 837 C C . ASP A 1 108 ? 7.091 0.434 12.296 1.00 85.00 108 ASP A C 1
ATOM 839 O O . ASP A 1 108 ? 8.304 0.427 12.081 1.00 85.00 108 ASP A O 1
ATOM 843 N N . GLN A 1 109 ? 6.330 -0.635 12.032 1.00 92.12 109 GLN A N 1
ATOM 844 C CA . GLN A 1 109 ? 6.898 -1.888 11.530 1.00 92.12 109 GLN A CA 1
ATOM 845 C C . GLN A 1 109 ? 7.533 -1.730 10.142 1.00 92.12 109 GLN A C 1
ATOM 847 O O . GLN A 1 109 ? 8.672 -2.155 9.946 1.00 92.12 109 GLN A O 1
ATOM 852 N N . PHE A 1 110 ? 6.870 -1.065 9.189 1.00 95.88 110 PHE A N 1
ATOM 853 C CA . PHE A 1 110 ? 7.471 -0.787 7.878 1.00 95.88 110 PHE A CA 1
ATOM 854 C C . PHE A 1 110 ? 8.718 0.103 7.984 1.00 95.88 110 PHE A C 1
ATOM 856 O O . PHE A 1 110 ? 9.690 -0.128 7.263 1.00 95.88 110 PHE A O 1
ATOM 863 N N . ALA A 1 111 ? 8.728 1.087 8.889 1.00 93.62 111 ALA A N 1
ATOM 864 C CA . ALA A 1 111 ? 9.892 1.937 9.123 1.00 93.62 111 ALA A CA 1
ATOM 865 C C . ALA A 1 111 ? 11.080 1.135 9.673 1.00 93.62 111 ALA A C 1
ATOM 867 O O . ALA A 1 111 ? 12.191 1.277 9.164 1.00 93.62 111 ALA A O 1
ATOM 868 N N . ARG A 1 112 ? 10.848 0.253 10.654 1.00 95.31 112 ARG A N 1
ATOM 869 C CA . ARG A 1 112 ? 11.880 -0.641 11.207 1.00 95.31 112 ARG A CA 1
ATOM 870 C C . ARG A 1 112 ? 12.405 -1.622 10.170 1.00 95.31 112 ARG A C 1
ATOM 872 O O . ARG A 1 112 ? 13.614 -1.806 10.095 1.00 95.31 112 ARG A O 1
ATOM 879 N N . LEU A 1 113 ? 11.528 -2.211 9.356 1.00 97.00 113 LEU A N 1
ATOM 880 C CA . LEU A 1 113 ? 11.929 -3.108 8.269 1.00 97.00 113 LEU A CA 1
ATOM 881 C C . LEU A 1 113 ? 12.806 -2.381 7.247 1.00 97.00 113 LEU A C 1
ATOM 883 O O . LEU A 1 113 ? 13.862 -2.889 6.889 1.00 97.00 113 LEU A O 1
ATOM 887 N N . LYS A 1 114 ? 12.419 -1.166 6.834 1.00 95.69 114 LYS A N 1
ATOM 888 C CA . LYS A 1 114 ? 13.229 -0.348 5.922 1.00 95.69 114 LYS A CA 1
ATOM 889 C C . LYS A 1 114 ? 14.585 0.025 6.531 1.00 95.69 114 LYS A C 1
ATOM 891 O O . LYS A 1 114 ? 15.605 -0.118 5.872 1.00 95.69 114 LYS A O 1
ATOM 896 N N . GLN A 1 115 ? 14.605 0.526 7.766 1.00 94.44 115 GLN A N 1
ATOM 897 C CA . GLN A 1 115 ? 15.832 1.010 8.416 1.00 94.44 115 GLN A CA 1
ATOM 898 C C . GLN A 1 115 ? 16.769 -0.124 8.851 1.00 94.44 115 GLN A C 1
ATOM 900 O O . GLN A 1 115 ? 17.981 0.065 8.897 1.00 94.44 115 GLN A O 1
ATOM 905 N N . GLY A 1 116 ? 16.214 -1.288 9.192 1.00 95.12 116 GLY A N 1
ATOM 906 C CA . GLY A 1 116 ? 16.964 -2.468 9.615 1.00 95.12 116 GLY A CA 1
ATOM 907 C C . GLY A 1 116 ? 17.520 -3.298 8.458 1.00 95.12 116 GLY A C 1
ATOM 908 O O . GLY A 1 116 ? 18.377 -4.153 8.685 1.00 95.12 116 GLY A O 1
ATOM 909 N N . ASP A 1 117 ? 17.067 -3.059 7.226 1.00 95.81 117 ASP A N 1
ATOM 910 C CA . ASP A 1 117 ? 17.542 -3.778 6.051 1.00 95.81 117 ASP A CA 1
ATOM 911 C C . ASP A 1 117 ? 18.780 -3.103 5.444 1.00 95.81 117 ASP A C 1
ATOM 913 O O . ASP A 1 117 ? 18.714 -2.091 4.745 1.00 95.81 117 ASP A O 1
ATOM 917 N N . ARG A 1 118 ? 19.944 -3.718 5.672 1.00 93.62 118 ARG A N 1
ATOM 918 C CA . ARG A 1 118 ? 21.225 -3.287 5.090 1.00 93.62 118 ARG A CA 1
ATOM 919 C C . ARG A 1 118 ? 21.225 -3.302 3.554 1.00 93.62 118 ARG A C 1
ATOM 921 O O . ARG A 1 118 ? 22.077 -2.661 2.944 1.00 93.62 118 ARG A O 1
ATOM 928 N N . PHE A 1 119 ? 20.327 -4.056 2.931 1.00 95.06 119 PHE A N 1
ATOM 929 C CA . PHE A 1 119 ? 20.196 -4.181 1.483 1.00 95.06 119 PHE A CA 1
ATOM 930 C C . PHE A 1 119 ? 18.969 -3.454 0.936 1.00 95.06 119 PHE A C 1
ATOM 932 O O . PHE A 1 119 ? 18.600 -3.675 -0.220 1.00 95.06 119 PHE A O 1
ATOM 939 N N . PHE A 1 120 ? 18.347 -2.582 1.735 1.00 95.94 120 PHE A N 1
ATOM 940 C CA . PHE A 1 120 ? 17.201 -1.823 1.271 1.00 95.94 120 PHE A CA 1
ATOM 941 C C . PHE A 1 120 ? 17.566 -1.036 0.003 1.00 95.94 120 PHE A C 1
ATOM 943 O O . PHE A 1 120 ? 18.594 -0.362 -0.053 1.00 95.94 120 PHE A O 1
ATOM 950 N N . TYR A 1 121 ? 16.732 -1.139 -1.034 1.00 95.25 121 TYR A N 1
ATOM 951 C CA . TYR A 1 121 ? 17.124 -0.798 -2.407 1.00 95.25 121 TYR A CA 1
ATOM 952 C C . TYR A 1 121 ? 17.545 0.669 -2.619 1.00 95.25 121 TYR A C 1
ATOM 954 O O . TYR A 1 121 ? 18.325 0.950 -3.522 1.00 95.25 121 TYR A O 1
ATOM 962 N N . ASP A 1 122 ? 17.029 1.614 -1.827 1.00 93.94 122 ASP A N 1
ATOM 963 C CA . ASP A 1 122 ? 17.371 3.039 -1.945 1.00 93.94 122 ASP A CA 1
ATOM 964 C C . ASP A 1 122 ? 18.498 3.485 -1.000 1.00 93.94 122 ASP A C 1
ATOM 966 O O . ASP A 1 122 ? 18.838 4.670 -0.966 1.00 93.94 122 ASP A O 1
ATOM 970 N N . LEU A 1 123 ? 19.103 2.550 -0.260 1.00 93.75 123 LEU A N 1
ATOM 971 C CA . LEU A 1 123 ? 20.231 2.835 0.614 1.00 93.75 123 LEU A CA 1
ATOM 972 C C . LEU A 1 123 ? 21.495 3.072 -0.221 1.00 93.75 123 LEU A C 1
ATOM 974 O O . LEU A 1 123 ? 22.001 2.158 -0.871 1.00 93.75 123 LEU A O 1
ATOM 978 N N . GLY A 1 124 ? 22.020 4.298 -0.181 1.00 92.00 124 GLY A N 1
ATOM 979 C CA . GLY A 1 124 ? 23.245 4.704 -0.875 1.00 92.00 124 GLY A CA 1
ATOM 980 C C . GLY A 1 124 ? 24.524 4.536 -0.046 1.00 92.00 124 GLY A C 1
ATOM 981 O O . GLY A 1 124 ? 24.489 4.355 1.171 1.00 92.00 124 GLY A O 1
ATOM 982 N N . GLY A 1 125 ? 25.677 4.643 -0.713 1.00 88.56 125 GLY A N 1
ATOM 983 C CA . GLY A 1 125 ? 26.993 4.692 -0.063 1.00 88.56 125 GLY A CA 1
ATOM 984 C C . GLY A 1 125 ? 27.535 3.350 0.445 1.00 88.56 125 GLY A C 1
ATOM 985 O O . GLY A 1 125 ? 28.552 3.336 1.134 1.00 88.56 125 GLY A O 1
ATOM 986 N N . GLN A 1 126 ? 26.889 2.229 0.112 1.00 89.50 126 GLN A N 1
ATOM 987 C CA . GLN A 1 126 ? 27.353 0.880 0.438 1.00 89.50 126 GLN A CA 1
ATOM 988 C C . GLN A 1 126 ? 27.898 0.179 -0.818 1.00 89.50 126 GLN A C 1
ATOM 990 O O . GLN A 1 126 ? 27.431 0.454 -1.922 1.00 89.50 126 GLN A O 1
ATOM 995 N N . PRO A 1 127 ? 28.820 -0.795 -0.686 1.00 89.56 127 PRO A N 1
ATOM 996 C CA . PRO A 1 127 ? 29.299 -1.585 -1.827 1.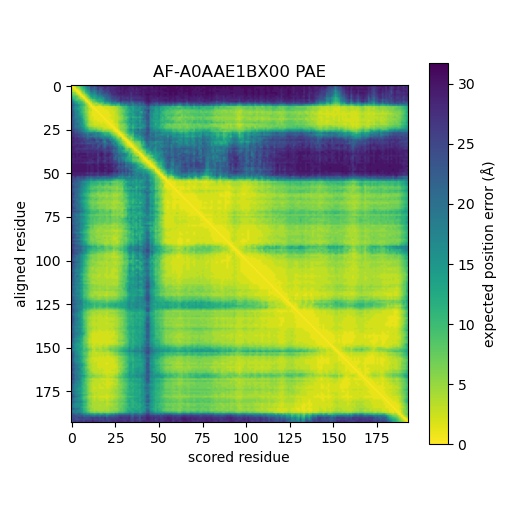00 89.56 127 PRO A CA 1
ATOM 997 C C . PRO A 1 127 ? 28.193 -2.330 -2.591 1.00 89.56 127 PRO A C 1
ATOM 999 O O . PRO A 1 127 ? 28.388 -2.710 -3.739 1.00 89.56 127 PRO A O 1
ATOM 1002 N N . THR A 1 128 ? 27.052 -2.572 -1.940 1.00 89.06 128 THR A N 1
ATOM 1003 C CA . THR A 1 128 ? 25.890 -3.272 -2.505 1.00 89.06 128 THR A CA 1
ATOM 1004 C C . THR A 1 128 ? 24.772 -2.330 -2.948 1.00 89.06 128 THR A C 1
ATOM 1006 O O . THR A 1 128 ? 23.719 -2.810 -3.356 1.00 89.06 128 THR A O 1
ATOM 1009 N N . SER A 1 129 ? 24.966 -1.013 -2.830 1.00 94.81 129 SER A N 1
ATOM 1010 C CA . SER A 1 129 ? 24.003 -0.012 -3.290 1.00 94.81 129 SER A CA 1
ATOM 1011 C C . SER A 1 129 ? 23.876 -0.047 -4.811 1.00 94.81 129 SER A C 1
ATOM 1013 O O . SER A 1 129 ? 24.865 -0.236 -5.521 1.00 94.81 129 SER A O 1
ATOM 1015 N N . PHE A 1 130 ? 22.666 0.191 -5.313 1.00 95.75 130 PHE A N 1
ATOM 1016 C CA . PHE A 1 130 ? 22.466 0.484 -6.730 1.00 95.75 130 PHE A CA 1
ATOM 1017 C C . PHE A 1 130 ? 23.141 1.813 -7.110 1.00 95.75 130 PHE A C 1
ATOM 1019 O O . PHE A 1 130 ? 23.264 2.710 -6.271 1.00 95.75 130 PHE A O 1
ATOM 1026 N N . SER A 1 131 ? 23.561 1.950 -8.374 1.00 94.50 131 SER A N 1
ATOM 1027 C CA . SER A 1 131 ? 23.972 3.252 -8.922 1.00 94.50 131 SER A CA 1
ATOM 1028 C C . SER A 1 131 ? 22.770 4.191 -9.063 1.00 94.50 131 SER A C 1
ATOM 1030 O O . SER A 1 131 ? 21.620 3.748 -9.076 1.00 94.50 131 SER A O 1
ATOM 1032 N N . ASP A 1 132 ? 23.019 5.491 -9.225 1.00 95.31 132 ASP A N 1
ATOM 1033 C CA . ASP A 1 132 ? 21.941 6.458 -9.456 1.00 95.31 132 ASP A CA 1
ATOM 1034 C C . ASP A 1 132 ? 21.156 6.151 -10.745 1.00 95.31 132 ASP A C 1
ATOM 1036 O O . ASP A 1 132 ? 19.932 6.295 -10.763 1.00 95.31 132 ASP A O 1
ATOM 1040 N N . GLU A 1 133 ? 21.821 5.659 -11.802 1.00 95.75 133 GLU A N 1
ATOM 1041 C CA . GLU A 1 133 ? 21.136 5.250 -13.037 1.00 95.75 133 GLU A CA 1
ATOM 1042 C C . GLU A 1 133 ? 20.257 4.017 -12.809 1.00 95.75 133 GLU A C 1
ATOM 1044 O O . GLU A 1 133 ? 19.135 3.946 -13.299 1.00 95.75 133 GLU A O 1
ATOM 1049 N N . GLN A 1 134 ? 20.739 3.053 -12.024 1.00 96.12 134 GLN A N 1
ATOM 1050 C CA . GLN A 1 134 ? 19.961 1.874 -11.652 1.00 96.12 134 GLN A CA 1
ATOM 1051 C C . GLN A 1 134 ? 18.746 2.255 -10.791 1.00 96.12 134 GLN A C 1
ATOM 1053 O O . GLN A 1 134 ? 17.627 1.799 -11.028 1.00 96.12 134 GLN A O 1
ATOM 1058 N N . LEU A 1 135 ? 18.931 3.137 -9.807 1.00 96.69 135 LEU A N 1
ATOM 1059 C CA . LEU A 1 135 ? 17.857 3.572 -8.920 1.00 96.69 135 LEU A CA 1
ATOM 1060 C C . LEU A 1 135 ? 16.794 4.400 -9.657 1.00 96.69 135 LEU A C 1
ATOM 1062 O O . LEU A 1 135 ? 15.610 4.304 -9.324 1.00 96.69 135 LEU A O 1
ATOM 1066 N N . PHE A 1 136 ? 17.196 5.179 -10.666 1.00 96.56 136 PHE A N 1
ATOM 1067 C CA . PHE A 1 136 ? 16.270 5.865 -11.566 1.00 96.56 136 PHE A CA 1
ATOM 1068 C C . PHE A 1 136 ? 15.328 4.869 -12.248 1.00 96.56 136 PHE A C 1
ATOM 1070 O O . PHE A 1 136 ? 14.115 5.043 -12.177 1.00 96.56 136 PHE A O 1
ATOM 1077 N N . GLU A 1 137 ? 15.867 3.790 -12.815 1.00 97.00 137 GLU A N 1
ATOM 1078 C CA . GLU A 1 137 ? 15.086 2.758 -13.508 1.00 97.00 137 GLU A CA 1
ATOM 1079 C C . GLU A 1 137 ? 14.174 1.967 -12.561 1.00 97.00 137 GLU A C 1
ATOM 1081 O O . GLU A 1 137 ? 13.002 1.740 -12.868 1.00 97.00 137 GLU A O 1
ATOM 1086 N N . ILE A 1 138 ? 14.658 1.612 -11.362 1.00 96.62 138 ILE A N 1
ATOM 1087 C CA . ILE A 1 138 ? 13.841 0.928 -10.341 1.00 96.62 138 ILE A CA 1
ATOM 1088 C C . ILE A 1 138 ? 12.628 1.780 -9.943 1.00 96.62 138 ILE A C 1
ATOM 1090 O O . ILE A 1 138 ? 11.529 1.251 -9.784 1.00 96.62 138 ILE A O 1
ATOM 1094 N N . ARG A 1 139 ? 12.799 3.100 -9.796 1.00 96.31 139 ARG A N 1
ATOM 1095 C CA . ARG A 1 139 ? 11.725 4.017 -9.369 1.00 96.31 139 ARG A CA 1
ATOM 1096 C C . ARG A 1 139 ? 10.610 4.193 -10.401 1.00 96.31 139 ARG A C 1
ATOM 1098 O O . ARG A 1 139 ? 9.529 4.631 -10.019 1.00 96.31 139 ARG A O 1
ATOM 1105 N N . GLN A 1 140 ? 10.846 3.841 -11.664 1.00 95.19 140 GLN A N 1
ATOM 1106 C CA . GLN A 1 140 ? 9.810 3.852 -12.703 1.00 95.19 140 GLN A CA 1
ATOM 1107 C C . GLN A 1 140 ? 8.939 2.587 -12.692 1.00 95.19 140 GLN A C 1
ATOM 1109 O O . GLN A 1 140 ? 7.905 2.539 -13.361 1.00 95.19 140 GLN A O 1
ATOM 1114 N N . MET A 1 141 ? 9.342 1.548 -11.952 1.00 95.50 141 MET A N 1
ATOM 1115 C CA . MET A 1 141 ? 8.605 0.293 -11.896 1.00 95.50 141 MET A CA 1
ATOM 1116 C C . MET A 1 141 ? 7.235 0.487 -11.240 1.00 95.50 141 MET A C 1
ATOM 1118 O O . MET A 1 141 ? 7.101 1.090 -10.176 1.00 95.50 141 MET A O 1
ATOM 1122 N N . SER A 1 142 ? 6.208 -0.103 -11.846 1.00 96.62 142 SER A N 1
ATOM 1123 C CA . SER A 1 142 ? 4.850 -0.138 -11.311 1.00 96.62 142 SER A CA 1
ATOM 1124 C C . SER A 1 142 ? 4.321 -1.568 -11.291 1.00 96.62 142 SER A C 1
ATOM 1126 O O . SER A 1 142 ? 4.752 -2.419 -12.071 1.00 96.62 142 SER A O 1
ATOM 1128 N N . TRP A 1 143 ? 3.332 -1.845 -10.438 1.00 95.94 143 TRP A N 1
ATOM 1129 C CA . TRP A 1 143 ? 2.641 -3.138 -10.474 1.00 95.94 143 TRP A CA 1
ATOM 1130 C C . TRP A 1 143 ? 1.994 -3.413 -11.835 1.00 95.94 143 TRP A C 1
ATOM 1132 O O . TRP A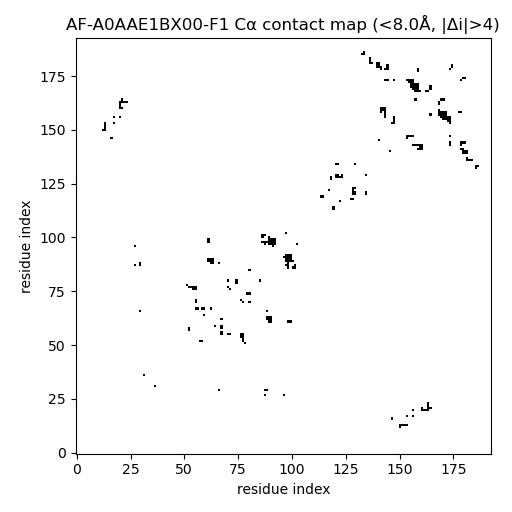 1 143 ? 1.991 -4.556 -12.280 1.00 95.94 143 TRP A O 1
ATOM 1142 N N . ALA A 1 144 ? 1.523 -2.377 -12.537 1.00 96.38 144 ALA A N 1
ATOM 1143 C CA . ALA A 1 144 ? 1.032 -2.508 -13.905 1.00 96.38 144 ALA A CA 1
ATOM 1144 C C . ALA A 1 144 ? 2.123 -3.035 -14.852 1.00 96.38 144 ALA A C 1
ATOM 1146 O O . ALA A 1 144 ? 1.877 -3.980 -15.600 1.00 96.38 144 ALA A O 1
ATOM 1147 N N . ARG A 1 145 ? 3.351 -2.500 -14.765 1.00 96.31 145 ARG A N 1
ATOM 1148 C CA . ARG A 1 145 ? 4.494 -2.977 -15.557 1.00 96.31 145 ARG A CA 1
ATOM 1149 C C . ARG A 1 145 ? 4.868 -4.417 -15.210 1.00 96.31 145 ARG A C 1
ATOM 1151 O O . ARG A 1 145 ? 5.038 -5.219 -16.125 1.00 96.31 145 ARG A O 1
ATOM 1158 N N . VAL A 1 146 ? 4.937 -4.771 -13.924 1.00 95.06 146 VAL A N 1
ATOM 1159 C CA . VAL A 1 146 ? 5.215 -6.155 -13.490 1.00 95.06 146 VAL A CA 1
ATOM 1160 C C . VAL A 1 146 ? 4.190 -7.123 -14.082 1.00 95.06 146 VAL A C 1
ATOM 1162 O O . VAL A 1 146 ? 4.563 -8.150 -14.648 1.00 95.06 146 VAL A O 1
ATOM 1165 N N . LEU A 1 147 ? 2.903 -6.778 -14.019 1.00 94.00 147 LEU A N 1
ATOM 1166 C CA . LEU A 1 147 ? 1.827 -7.594 -14.577 1.00 94.00 147 LEU A CA 1
ATOM 1167 C C . LEU A 1 147 ? 1.922 -7.708 -16.109 1.00 94.00 147 LEU A C 1
ATOM 1169 O O . LEU A 1 147 ? 1.807 -8.810 -16.637 1.00 94.00 147 LEU A O 1
ATOM 1173 N N . CYS A 1 148 ? 2.207 -6.615 -16.820 1.00 94.06 148 CYS A N 1
ATOM 1174 C CA . CYS A 1 148 ? 2.439 -6.628 -18.269 1.00 94.06 148 CYS A CA 1
ATOM 1175 C C . CYS A 1 148 ? 3.637 -7.498 -18.689 1.00 94.06 148 CYS A C 1
ATOM 1177 O O . CYS A 1 148 ? 3.599 -8.124 -19.741 1.00 94.06 148 CYS A O 1
ATOM 1179 N N . MET A 1 149 ? 4.710 -7.535 -17.891 1.00 92.38 149 MET A N 1
ATOM 1180 C CA . MET A 1 149 ? 5.914 -8.323 -18.198 1.00 92.38 149 MET A CA 1
ATOM 1181 C C . MET A 1 149 ? 5.752 -9.819 -17.906 1.00 92.38 149 MET A C 1
ATOM 1183 O O . MET A 1 149 ? 6.486 -10.634 -18.460 1.00 92.38 149 MET A O 1
ATOM 1187 N N . THR A 1 150 ? 4.842 -10.173 -16.997 1.00 90.19 150 THR A N 1
ATOM 1188 C CA . THR A 1 150 ? 4.667 -11.547 -16.499 1.00 90.19 150 THR A CA 1
ATOM 1189 C C . THR A 1 150 ? 3.433 -12.249 -17.056 1.00 90.19 150 THR A C 1
ATOM 1191 O O . THR A 1 150 ? 3.403 -13.478 -17.075 1.00 90.19 150 THR A O 1
ATOM 1194 N N . GLY A 1 151 ? 2.427 -11.494 -17.503 1.00 86.75 151 GLY A N 1
ATOM 1195 C CA . GLY A 1 151 ? 1.207 -12.028 -18.100 1.00 86.75 151 GLY A CA 1
ATOM 1196 C C . GLY A 1 151 ? 1.411 -12.447 -19.553 1.00 86.75 151 GLY A C 1
ATOM 1197 O O . GLY A 1 151 ? 1.956 -11.693 -20.354 1.00 86.75 151 GLY A O 1
ATOM 1198 N N . ASP A 1 152 ? 0.917 -13.628 -19.916 1.00 84.81 152 ASP A N 1
ATOM 1199 C CA . ASP A 1 152 ? 1.097 -14.170 -21.269 1.00 84.81 152 ASP A CA 1
ATOM 1200 C C . ASP A 1 152 ? 0.170 -13.494 -22.291 1.00 84.81 152 ASP A C 1
ATOM 1202 O O . ASP A 1 152 ? 0.534 -13.306 -23.449 1.00 84.81 152 ASP A O 1
ATOM 1206 N N . ASN A 1 153 ? -1.035 -13.107 -21.864 1.00 85.62 153 ASN A N 1
ATOM 1207 C CA . ASN A 1 153 ? -2.041 -12.426 -22.682 1.00 85.62 153 ASN A CA 1
ATOM 1208 C C . ASN A 1 153 ? -2.627 -11.200 -21.968 1.00 85.62 153 ASN A C 1
ATOM 1210 O O . ASN A 1 153 ? -3.774 -10.814 -22.222 1.00 85.62 153 ASN A O 1
ATOM 1214 N N . LEU A 1 154 ? -1.890 -10.580 -21.044 1.00 88.31 154 LEU A N 1
ATOM 1215 C CA . LEU A 1 154 ? -2.320 -9.368 -20.349 1.00 88.31 154 LEU A CA 1
ATOM 1216 C C . LEU A 1 154 ? -1.903 -8.115 -21.133 1.00 88.31 154 LEU A C 1
ATOM 1218 O O . LEU A 1 154 ? -0.944 -7.452 -20.782 1.00 88.31 154 LEU A O 1
ATOM 1222 N N . MET A 1 155 ? -2.646 -7.786 -22.192 1.00 89.69 155 MET A N 1
ATOM 1223 C CA . MET A 1 155 ? -2.317 -6.650 -23.077 1.00 89.69 155 MET A CA 1
ATOM 1224 C C . MET A 1 155 ? -2.800 -5.281 -22.571 1.00 89.69 155 MET A C 1
ATOM 1226 O O . MET A 1 155 ? -2.325 -4.253 -23.047 1.00 89.69 155 MET A O 1
ATOM 1230 N N . TYR A 1 156 ? -3.772 -5.262 -21.650 1.00 93.56 156 TYR A N 1
ATOM 1231 C CA . TYR A 1 156 ? -4.414 -4.035 -21.172 1.00 93.56 156 TYR A CA 1
ATOM 1232 C C . TYR A 1 156 ? -4.581 -4.038 -19.655 1.00 93.56 156 TYR A C 1
ATOM 1234 O O . TYR A 1 156 ? -5.173 -4.974 -19.104 1.00 93.56 156 TYR A O 1
ATOM 1242 N N . ILE A 1 157 ? -4.141 -2.963 -19.006 1.00 95.69 157 ILE A N 1
ATOM 1243 C CA . ILE A 1 157 ? -4.256 -2.730 -17.563 1.00 95.69 157 ILE A CA 1
ATOM 1244 C C . ILE A 1 157 ? -4.234 -1.222 -17.275 1.00 95.69 157 ILE A C 1
ATOM 1246 O O . ILE A 1 157 ? -3.803 -0.432 -18.110 1.00 95.69 157 ILE A O 1
ATOM 1250 N N . GLN A 1 158 ? -4.740 -0.799 -16.120 1.00 96.56 158 GLN A N 1
ATOM 1251 C CA . GLN A 1 158 ? -4.619 0.587 -15.678 1.00 96.56 158 GLN A CA 1
ATOM 1252 C C . GLN A 1 158 ? -3.220 0.904 -15.115 1.00 96.56 158 GLN A C 1
ATOM 1254 O O . GLN A 1 158 ? -2.623 0.022 -14.490 1.00 96.56 158 GLN A O 1
ATOM 1259 N N . PRO A 1 159 ? -2.714 2.145 -15.255 1.00 96.69 159 PRO A N 1
ATOM 1260 C CA . PRO A 1 159 ? -1.399 2.537 -14.736 1.00 96.69 159 PRO A CA 1
ATOM 1261 C C . PRO A 1 159 ? -1.221 2.329 -13.223 1.00 96.69 159 PRO A C 1
ATOM 1263 O O . PRO A 1 159 ? -0.211 1.786 -12.771 1.00 96.69 159 PRO A O 1
ATOM 1266 N N . LEU A 1 160 ? -2.220 2.711 -12.422 1.00 96.06 160 LEU A N 1
ATOM 1267 C CA . LEU A 1 160 ? -2.231 2.541 -10.969 1.00 96.06 160 LEU A CA 1
ATOM 1268 C C . LEU A 1 160 ? -3.027 1.280 -10.616 1.00 96.06 160 LEU A C 1
ATOM 1270 O O . LEU A 1 160 ? -4.227 1.344 -10.347 1.00 96.06 160 LEU A O 1
ATOM 1274 N N . ALA A 1 161 ? -2.355 0.125 -10.624 1.00 95.12 161 ALA A N 1
ATOM 1275 C CA . ALA A 1 161 ? -2.979 -1.199 -10.489 1.00 95.12 161 ALA A CA 1
ATOM 1276 C C . ALA A 1 161 ? -3.734 -1.438 -9.163 1.00 95.12 161 ALA A C 1
ATOM 1278 O O . ALA A 1 161 ? -4.627 -2.278 -9.121 1.00 95.12 161 ALA A O 1
ATOM 1279 N N . PHE A 1 162 ? -3.411 -0.699 -8.095 1.00 93.44 162 PHE A N 1
ATOM 1280 C CA . PHE A 1 162 ? -4.143 -0.760 -6.820 1.00 93.44 162 PHE A CA 1
ATOM 1281 C C . PHE A 1 162 ? -5.403 0.109 -6.787 1.00 93.44 162 PHE A C 1
ATOM 1283 O O . PHE A 1 162 ? -6.209 -0.006 -5.866 1.00 93.44 162 PHE A O 1
ATOM 1290 N N . LEU A 1 163 ? -5.577 0.991 -7.772 1.00 92.88 163 LEU A N 1
ATOM 1291 C CA . LEU A 1 163 ? -6.751 1.840 -7.890 1.00 92.88 163 LEU A CA 1
ATOM 1292 C C . LEU A 1 163 ? -7.693 1.292 -8.959 1.00 92.88 163 LEU A C 1
ATOM 1294 O O . LEU A 1 163 ? -7.285 0.684 -9.951 1.00 92.88 163 LEU A O 1
ATOM 1298 N N . GLN A 1 164 ? -8.982 1.551 -8.757 1.00 92.56 164 GLN A N 1
ATOM 1299 C CA . GLN A 1 164 ? -10.015 1.192 -9.719 1.00 92.56 164 GLN A CA 1
ATOM 1300 C C . GLN A 1 164 ? -9.773 1.880 -11.075 1.00 92.56 164 GLN A C 1
ATOM 1302 O O . GLN A 1 164 ? -9.341 3.039 -11.101 1.00 92.56 164 GLN A O 1
ATOM 1307 N N . PRO A 1 165 ? -10.064 1.201 -12.201 1.00 94.06 165 PRO A N 1
ATOM 1308 C CA . PRO A 1 165 ? -9.819 1.745 -13.526 1.00 94.06 165 PRO A CA 1
ATOM 1309 C C . PRO A 1 165 ? -10.901 2.763 -13.922 1.00 94.06 165 PRO A C 1
ATOM 1311 O O . PRO A 1 165 ? -11.859 2.419 -14.614 1.00 94.06 165 PRO A O 1
ATOM 1314 N N . ARG A 1 166 ? -10.801 4.000 -13.423 1.00 92.38 166 ARG A N 1
ATOM 1315 C CA . ARG A 1 166 ? -11.765 5.087 -13.677 1.00 92.38 166 ARG A CA 1
ATOM 1316 C C . ARG A 1 166 ? -11.056 6.417 -13.927 1.00 92.38 166 ARG A C 1
ATOM 1318 O O . ARG A 1 166 ? -10.043 6.707 -13.290 1.00 92.38 166 ARG A O 1
ATOM 1325 N N . GLY A 1 167 ? -11.637 7.253 -14.789 1.00 93.81 167 GLY A N 1
ATOM 1326 C CA . GLY A 1 167 ? -11.133 8.599 -15.070 1.00 93.81 167 GLY A CA 1
ATOM 1327 C C . GLY A 1 167 ? -9.712 8.563 -15.633 1.00 93.81 167 GLY A C 1
ATOM 1328 O O . GLY A 1 167 ? -9.445 7.871 -16.605 1.00 93.81 167 GLY A O 1
ATOM 1329 N N . LEU A 1 168 ? -8.776 9.266 -14.989 1.00 93.56 168 LEU A N 1
ATOM 1330 C CA . LEU A 1 168 ? -7.367 9.313 -15.417 1.00 93.56 168 LEU A CA 1
ATOM 1331 C C . LEU A 1 168 ? -6.606 7.986 -15.239 1.00 93.56 168 LEU A C 1
ATOM 1333 O O . LEU A 1 168 ? -5.464 7.878 -15.669 1.00 93.56 168 LEU A O 1
ATOM 1337 N N . ASN A 1 169 ? -7.217 6.988 -14.597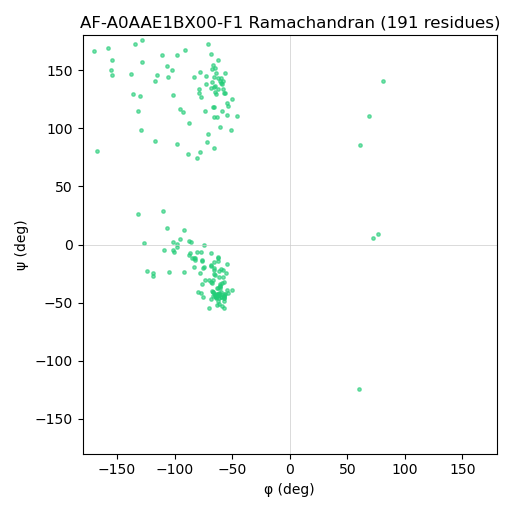 1.00 96.00 169 ASN A N 1
ATOM 1338 C CA . ASN A 1 169 ? -6.640 5.663 -14.388 1.00 96.00 169 ASN A CA 1
ATOM 1339 C C . ASN A 1 169 ? -7.363 4.592 -15.222 1.00 96.00 169 ASN A C 1
ATOM 1341 O O . ASN A 1 169 ? -7.494 3.454 -14.789 1.00 96.00 169 ASN A O 1
ATOM 1345 N N . GLU A 1 170 ? -7.930 4.935 -16.377 1.00 96.00 170 GLU A N 1
ATOM 1346 C CA . GLU A 1 170 ? -8.516 3.931 -17.269 1.00 96.00 170 GLU A CA 1
ATOM 1347 C C . GLU A 1 170 ? -7.471 2.929 -17.781 1.00 96.00 170 GLU A C 1
ATOM 1349 O O . GLU A 1 170 ? -6.261 3.164 -17.749 1.00 96.00 170 GLU A O 1
ATOM 1354 N N . ARG A 1 171 ? -7.942 1.756 -18.219 1.00 95.38 171 ARG A N 1
ATOM 1355 C CA . ARG A 1 171 ? -7.044 0.730 -18.754 1.00 95.38 171 ARG A CA 1
ATOM 1356 C C . ARG A 1 171 ? -6.468 1.199 -20.081 1.00 95.38 171 ARG A C 1
ATOM 1358 O O . ARG A 1 171 ? -7.213 1.611 -20.964 1.00 95.38 171 ARG A O 1
ATOM 1365 N N . THR A 1 172 ? -5.169 1.019 -20.240 1.00 95.69 172 THR A N 1
ATOM 1366 C CA . THR A 1 172 ? -4.455 1.283 -21.485 1.00 95.69 172 THR A CA 1
ATOM 1367 C C . THR A 1 172 ? -3.627 0.063 -21.888 1.00 95.69 172 THR A C 1
ATOM 1369 O O . THR A 1 172 ? -3.626 -0.954 -21.190 1.00 95.69 172 THR A O 1
ATOM 1372 N N . THR A 1 173 ? -2.982 0.127 -23.049 1.00 96.12 173 THR A N 1
ATOM 1373 C CA . THR A 1 173 ? -2.071 -0.913 -23.533 1.00 96.12 173 THR A CA 1
ATOM 1374 C C . THR A 1 173 ? -0.818 -0.990 -22.661 1.00 96.12 173 THR A C 1
ATOM 1376 O O . THR A 1 173 ? -0.361 0.021 -22.136 1.00 96.12 173 THR A O 1
ATOM 1379 N N . CYS A 1 174 ? -0.208 -2.168 -22.555 1.00 95.00 174 CYS A N 1
ATOM 1380 C CA . CYS A 1 174 ? 1.061 -2.343 -21.838 1.00 95.00 174 CYS A CA 1
ATOM 1381 C C . CYS A 1 174 ? 2.255 -1.565 -22.425 1.00 95.00 174 CYS A C 1
ATOM 1383 O O . CYS A 1 174 ? 3.295 -1.474 -21.770 1.00 95.00 174 CYS A O 1
ATOM 1385 N N . ASP A 1 175 ? 2.116 -1.007 -23.627 1.00 95.50 175 ASP A N 1
ATOM 1386 C CA . ASP A 1 175 ? 3.126 -0.173 -24.288 1.00 95.50 175 ASP A CA 1
ATOM 1387 C C . ASP A 1 175 ? 2.861 1.332 -24.122 1.00 95.50 175 ASP A C 1
ATOM 1389 O O . ASP A 1 175 ? 3.623 2.157 -24.624 1.00 95.50 175 ASP A O 1
ATOM 1393 N N . ASP A 1 176 ? 1.796 1.707 -23.409 1.00 96.38 176 ASP A N 1
ATOM 1394 C CA . ASP A 1 176 ? 1.475 3.104 -23.134 1.00 96.38 176 ASP A CA 1
ATOM 1395 C C . ASP A 1 176 ? 2.554 3.757 -22.246 1.00 96.38 176 ASP A C 1
ATOM 1397 O O . ASP A 1 176 ? 2.961 3.154 -21.246 1.00 96.38 176 ASP A O 1
ATOM 1401 N N . PRO A 1 177 ? 2.991 4.997 -22.539 1.00 95.69 177 PRO A N 1
ATOM 1402 C CA . PRO A 1 177 ? 3.947 5.730 -21.707 1.00 95.69 177 PRO A CA 1
ATOM 1403 C C . PRO A 1 177 ? 3.537 5.897 -20.235 1.00 95.69 177 PRO A C 1
ATOM 1405 O O . PRO A 1 177 ? 4.406 6.056 -19.379 1.00 95.69 177 PRO A O 1
ATOM 1408 N N . ALA A 1 178 ? 2.240 5.841 -19.917 1.00 95.75 178 ALA A N 1
ATOM 1409 C CA . ALA A 1 178 ? 1.731 5.848 -18.547 1.00 95.75 178 ALA A CA 1
ATOM 1410 C C . ALA A 1 178 ? 2.129 4.593 -17.746 1.00 95.75 178 ALA A C 1
ATOM 1412 O O . ALA A 1 178 ? 2.030 4.585 -16.519 1.00 95.75 178 ALA A O 1
ATOM 1413 N N . ILE A 1 179 ? 2.597 3.538 -18.419 1.00 97.25 179 ILE A N 1
ATOM 1414 C CA . ILE A 1 179 ? 3.203 2.349 -17.822 1.00 97.25 179 ILE A CA 1
ATOM 1415 C C . ILE A 1 179 ? 4.653 2.299 -18.328 1.00 97.25 179 ILE A C 1
ATOM 1417 O O . ILE A 1 179 ? 4.915 1.685 -19.355 1.00 97.25 179 ILE A O 1
ATOM 1421 N N . PRO A 1 180 ? 5.635 2.925 -17.662 1.00 96.19 180 PRO A N 1
ATOM 1422 C CA . PRO A 1 180 ? 7.010 2.964 -18.164 1.00 96.19 180 PRO A CA 1
ATOM 1423 C C . PRO A 1 180 ? 7.643 1.570 -18.278 1.00 96.19 180 PRO A C 1
ATOM 1425 O O . PRO A 1 180 ? 7.381 0.691 -17.454 1.00 96.19 180 PRO A O 1
ATOM 1428 N N . GLN A 1 181 ? 8.466 1.345 -19.305 1.00 94.88 181 GLN A N 1
ATOM 1429 C CA . GLN A 1 181 ? 9.320 0.155 -19.414 1.00 94.88 181 GLN A CA 1
ATOM 1430 C C . GLN A 1 181 ? 10.610 0.366 -18.617 1.00 94.88 181 GLN A C 1
ATOM 1432 O O . GLN A 1 181 ? 11.143 1.471 -18.599 1.00 94.88 181 GLN A O 1
ATOM 1437 N N . ILE A 1 182 ? 11.121 -0.694 -17.989 1.00 94.19 182 ILE A N 1
ATOM 1438 C CA . ILE A 1 182 ? 12.420 -0.650 -17.310 1.00 94.19 182 ILE A CA 1
ATOM 1439 C C . ILE A 1 182 ? 13.555 -0.761 -18.331 1.00 94.19 182 ILE A C 1
ATOM 1441 O O . ILE A 1 182 ? 13.568 -1.680 -19.155 1.00 94.19 182 ILE A O 1
ATOM 1445 N N . ASN A 1 183 ? 14.541 0.128 -18.258 1.00 94.88 183 ASN A N 1
ATOM 1446 C CA . ASN A 1 183 ? 15.771 0.002 -19.028 1.00 94.88 183 ASN A CA 1
ATOM 1447 C C . ASN A 1 183 ? 16.840 -0.727 -18.200 1.00 94.88 183 ASN A C 1
ATOM 1449 O O . ASN A 1 183 ? 17.347 -0.219 -17.206 1.00 94.88 183 ASN A O 1
ATOM 1453 N N . LEU A 1 184 ? 17.225 -1.929 -18.634 1.00 95.69 184 LEU A N 1
ATOM 1454 C CA . LEU A 1 184 ? 18.225 -2.757 -17.943 1.00 95.69 184 LEU A CA 1
ATOM 1455 C C . LEU A 1 184 ? 19.674 -2.468 -18.368 1.00 95.69 184 LEU A C 1
ATOM 1457 O O . LEU A 1 184 ? 20.600 -3.123 -17.890 1.00 95.69 184 LEU A O 1
ATOM 1461 N N . THR A 1 185 ? 19.903 -1.490 -19.249 1.00 96.25 185 THR A N 1
ATOM 1462 C CA . THR A 1 185 ? 21.254 -1.104 -19.695 1.00 96.25 185 THR A CA 1
ATOM 1463 C C . THR A 1 185 ? 22.206 -0.768 -18.536 1.00 96.25 185 THR A C 1
ATOM 1465 O O . THR A 1 185 ? 23.348 -1.229 -18.590 1.00 96.25 185 THR A O 1
AT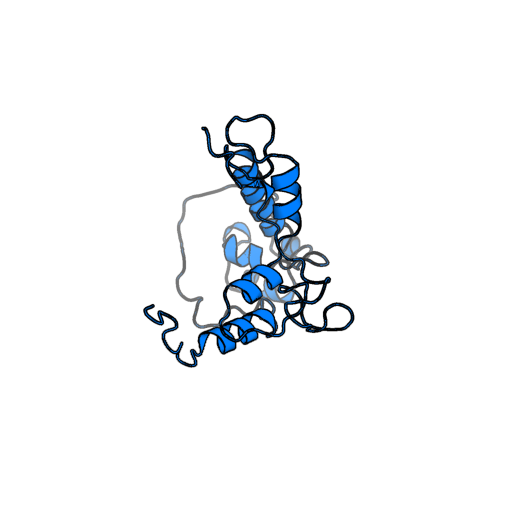OM 1468 N N . PRO A 1 186 ? 21.780 -0.086 -17.449 1.00 95.06 186 PRO A N 1
ATOM 1469 C CA . PRO A 1 186 ? 22.648 0.183 -16.295 1.00 95.06 186 PRO A CA 1
ATOM 1470 C C . PRO A 1 186 ? 23.167 -1.063 -15.548 1.00 95.06 186 PRO A C 1
ATOM 1472 O O . PRO A 1 186 ? 24.050 -0.946 -14.701 1.00 95.06 186 PRO A O 1
ATOM 1475 N N . TRP A 1 187 ? 22.646 -2.262 -15.833 1.00 94.38 187 TRP A N 1
ATOM 1476 C CA . TRP A 1 187 ? 23.123 -3.530 -15.258 1.00 94.38 187 TRP A CA 1
ATOM 1477 C C . TRP A 1 187 ? 24.074 -4.299 -16.172 1.00 94.38 187 TRP A C 1
ATOM 1479 O O . TRP A 1 187 ? 24.565 -5.365 -15.794 1.00 94.38 187 TRP A O 1
ATOM 1489 N N . GLN A 1 188 ? 24.346 -3.797 -17.377 1.00 93.94 188 GLN A N 1
ATOM 1490 C CA . GLN A 1 188 ? 25.287 -4.449 -18.276 1.00 93.94 188 GLN A CA 1
ATOM 1491 C C . GLN A 1 188 ? 26.695 -4.377 -17.683 1.00 93.94 188 GLN A C 1
ATOM 1493 O O . GLN A 1 188 ? 27.261 -3.299 -17.496 1.00 93.94 188 GLN A O 1
ATOM 1498 N N . SER A 1 189 ? 27.287 -5.539 -17.400 1.00 84.81 189 SER A N 1
ATOM 1499 C CA . SER A 1 189 ? 28.691 -5.593 -17.014 1.00 84.81 189 SER A CA 1
ATOM 1500 C C . SER A 1 189 ? 29.561 -5.209 -18.207 1.00 84.81 189 SER A C 1
ATOM 1502 O O . SER A 1 189 ? 29.328 -5.623 -19.347 1.00 84.81 189 SER A O 1
ATOM 1504 N N . ARG A 1 190 ? 30.619 -4.436 -17.955 1.00 70.62 190 ARG A N 1
ATOM 1505 C CA . ARG A 1 190 ? 31.705 -4.347 -18.929 1.00 70.62 190 ARG A CA 1
ATOM 1506 C C . ARG A 1 190 ? 32.348 -5.727 -18.979 1.00 70.62 190 ARG A C 1
ATOM 1508 O O . ARG A 1 190 ? 32.860 -6.188 -17.961 1.00 70.62 190 ARG A O 1
ATOM 1515 N N . ARG A 1 191 ? 32.316 -6.394 -20.137 1.00 61.41 191 ARG A N 1
ATOM 1516 C CA . ARG A 1 191 ? 33.185 -7.554 -20.370 1.00 61.41 191 ARG A CA 1
ATOM 1517 C C . ARG A 1 191 ? 34.615 -7.093 -20.095 1.00 61.41 191 ARG A C 1
ATOM 1519 O O . ARG A 1 191 ? 35.132 -6.243 -20.814 1.00 61.41 191 ARG A O 1
ATOM 1526 N N . SER A 1 192 ? 35.215 -7.606 -19.028 1.00 57.88 192 SER A N 1
ATOM 1527 C CA . SER A 1 192 ? 36.651 -7.509 -18.809 1.00 57.88 192 SER A CA 1
ATOM 1528 C C . SER A 1 192 ? 37.323 -8.276 -19.946 1.00 57.88 192 SER A C 1
ATOM 1530 O O . SER A 1 192 ? 37.158 -9.495 -20.035 1.00 57.88 192 SER A O 1
ATOM 1532 N N . HIS A 1 193 ? 37.972 -7.545 -20.849 1.00 46.34 193 HIS A N 1
ATOM 1533 C CA . HIS A 1 193 ? 38.953 -8.109 -21.770 1.00 46.34 193 HIS A CA 1
ATOM 1534 C C . HIS A 1 193 ? 40.239 -8.437 -21.018 1.00 46.34 193 HIS A C 1
ATOM 1536 O O . HIS A 1 193 ? 40.583 -7.655 -20.101 1.00 46.34 193 HIS A O 1
#